Protein AF-A0A9P7XPR1-F1 (afdb_monomer)

Secondary structure (DSSP, 8-state):
-PPP------------------PPP-------HHHHHHHHHHTTS-GGGEEE-SS-HHHHHT--SHHHHHHHHHHTSEEEPPPPP---HHHHHHHHHHHTTTT-SGGG--S-HHHHS-HHHHHHHHHHHHHHHHHHHHHTTSS-HHHHHHHHHHHHTT--SSHHHHHHHHHHHHHHHHHHHHHHHHHHHHHHHHHHHHHHHHHHHHHHHHHHHHHHHHHSS------

Nearest PDB structures (foldseek):
  7qiz-assembly1_T  TM=9.264E-01  e=4.346E-20  Solanum lycopersicum
  8pvk-assembly1_LR  TM=9.727E-01  e=3.373E-19  Thermochaetoides thermophila DSM 1495
  8pv1-assembly1_LR  TM=9.739E-01  e=4.021E-19  Thermochaetoides thermophila DSM 1495
  8pv3-assembly1_LR  TM=9.727E-01  e=9.127E-19  Thermochaetoides thermophila DSM 1495
  8p8n-assembly1_QQ  TM=9.606E-01  e=2.569E-17  Saccharomyces cerevisiae

InterPro domains:
  IPR000196 Large ribosomal subunit protein eL19 domain [MF_01475] (31-177)
  IPR000196 Large ribosomal subunit protein eL19 domain [NF006343] (31-175)
  IPR000196 Large ribosomal subunit protein eL19 domain [SM01416] (31-174)
  IPR015972 Large ribosomal subunit protein eL19, domain 1 [G3DSA:1.10.1650.10] (30-84)
  IPR023638 Large ribosomal subunit protein eL19, conserved site [PS00526] (35-54)
  IPR033935 Large ribosomal subunit protein eL19, eukaryotic [cd01417] (32-195)
  IPR035970 Large ribosomal subunit protein eL19 superfamily [SSF48140] (31-172)
  IPR039547 Large ribosomal subunit protein eL19 [PTHR10722] (30-217)
  IPR057259 Ribosomal protein L19e, N-terminal domain [PF01280] (32-83)
  IPR057260 Ribosomal protein L19e, C-terminal domain [PF25476] (85-173)

Mean predicted aligned error: 13.77 Å

pLDDT: mean 85.66, std 19.36, range [37.84, 98.0]

Foldseek 3Di:
DDDDDDDDDDDDDDDDDDDPPPPDPPPPDQDLPQLLVLLCVLVVHDSVQKDAAPVPSVQSSPPNDNVSSVVCDVVPRIDGHDDDDDDCVVVVVVVVCVVVVPQVDPVNDDDDPCVVPNPVNVLVVQLVVQLVVLVVCPVVVVDDPVVSVVSNVCSVVCVDPHPVSSVVVSVVVVVVVVVVVVVVVVVVVVVVVVVVVVVVVVVVVVVVVVVVVVVVVVVPDDDDDDD

Sequence (227 aa):
MPDSQIRHLTFRILNLVSLYRRRPPSIIPVSLSSQKRLAAAVLKCGQRKIWLDPNEVTEIANANSRQNIRKLVKDGLIIKKPQTMHSLFRHREKLAAKRAGRHSGTGKRQGTAEARMPTTVIWMRRQRVLRRLLRKYRETGKIDRHLYHVLYMKAKGNVFKNKRVLMEYIHKVKAEKLRAKLIADQAEAHRNKTKAARTRRNERVAEKRAAFTGVEAAAEEPKKSKK

Organism: NCBI:txid64524

Radius of gyration: 52.56 Å; Cα contacts (8 Å, |Δi|>4): 104; chains: 1; bounding box: 87×98×163 Å

Structure (mmCIF, N/CA/C/O backbone):
data_AF-A0A9P7XPR1-F1
#
_entry.id   AF-A0A9P7XPR1-F1
#
loop_
_atom_site.group_PDB
_atom_site.id
_atom_site.type_symbol
_atom_site.label_atom_id
_atom_site.label_alt_id
_atom_site.label_comp_id
_atom_site.label_asym_id
_atom_site.label_entity_id
_atom_site.label_seq_id
_atom_site.pdbx_PDB_ins_code
_atom_site.Cartn_x
_atom_site.Cartn_y
_atom_site.Cartn_z
_atom_site.occupancy
_atom_site.B_iso_or_equiv
_atom_site.auth_seq_id
_atom_site.auth_comp_id
_atom_site.auth_asym_id
_atom_site.auth_atom_id
_atom_site.pdbx_PDB_model_num
ATOM 1 N N . MET A 1 1 ? -5.699 48.484 50.402 1.00 41.88 1 MET A N 1
ATOM 2 C CA . MET A 1 1 ? -6.814 48.703 51.341 1.00 41.88 1 MET A CA 1
ATOM 3 C C . MET A 1 1 ? -7.600 47.407 51.471 1.00 41.88 1 MET A C 1
ATOM 5 O O . MET A 1 1 ? -8.371 47.100 50.569 1.00 41.88 1 MET A O 1
ATOM 9 N N . PRO A 1 2 ? -7.300 46.584 52.488 1.00 47.25 2 PRO A N 1
ATOM 10 C CA . PRO A 1 2 ? -8.088 45.416 52.860 1.00 47.25 2 PRO A CA 1
ATOM 11 C C . PRO A 1 2 ? -8.958 45.748 54.081 1.00 47.25 2 PRO A C 1
ATOM 13 O O . PRO A 1 2 ? -8.405 46.097 55.119 1.00 47.25 2 PRO A O 1
ATOM 16 N N . ASP A 1 3 ? -10.279 45.596 53.978 1.00 43.50 3 ASP A N 1
ATOM 17 C CA . ASP A 1 3 ? -11.156 45.675 55.150 1.00 43.50 3 ASP A CA 1
ATOM 18 C C . ASP A 1 3 ? -11.590 44.286 55.615 1.00 43.50 3 ASP A C 1
ATOM 20 O O . ASP A 1 3 ? -12.043 43.414 54.869 1.00 43.50 3 ASP A O 1
ATOM 24 N N . SER A 1 4 ? -11.339 44.111 56.900 1.00 42.44 4 SER A N 1
ATOM 25 C CA . SER A 1 4 ? -11.433 42.951 57.760 1.00 42.44 4 SER A CA 1
ATOM 26 C C . SER A 1 4 ? -12.854 42.677 58.260 1.00 42.44 4 SER A C 1
ATOM 28 O O . SER A 1 4 ? -13.596 43.605 58.540 1.00 42.44 4 SER A O 1
ATOM 30 N N . GLN A 1 5 ? -13.144 41.382 58.449 1.00 46.22 5 GLN A N 1
ATOM 31 C CA . GLN A 1 5 ? -13.895 40.761 59.558 1.00 46.22 5 GLN A CA 1
ATOM 32 C C . GLN A 1 5 ? -15.136 41.474 60.134 1.00 46.22 5 GLN A C 1
ATOM 34 O O . GLN A 1 5 ? -15.024 42.561 60.667 1.00 46.22 5 GLN A O 1
ATOM 39 N N . ILE A 1 6 ? -16.250 40.734 60.251 1.00 48.25 6 ILE A N 1
ATOM 40 C CA . ILE A 1 6 ? -16.967 40.502 61.526 1.00 48.25 6 ILE A CA 1
ATOM 41 C C . ILE A 1 6 ? -17.844 39.245 61.366 1.00 48.25 6 ILE A C 1
ATOM 43 O O . ILE A 1 6 ? -18.720 39.152 60.508 1.00 48.25 6 ILE A O 1
ATOM 47 N N . ARG A 1 7 ? -17.549 38.236 62.191 1.00 45.00 7 ARG A N 1
ATOM 48 C CA . ARG A 1 7 ? -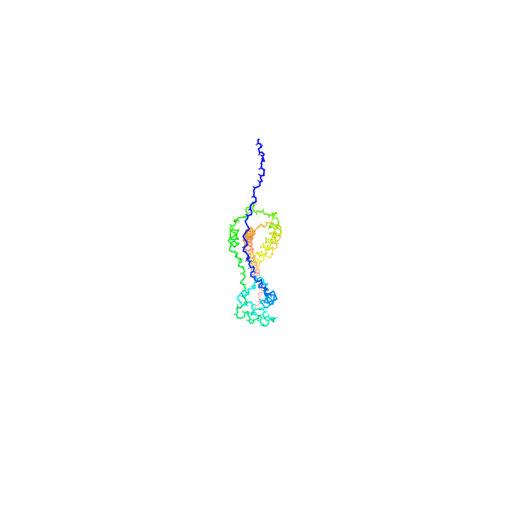18.452 37.143 62.584 1.00 45.00 7 ARG A CA 1
ATOM 49 C C . ARG A 1 7 ? -19.126 37.540 63.903 1.00 45.00 7 ARG A C 1
ATOM 51 O O . ARG A 1 7 ? -18.604 38.423 64.568 1.00 45.00 7 ARG A O 1
ATOM 58 N N . HIS A 1 8 ? -20.154 36.771 64.285 1.00 37.84 8 HIS A N 1
ATOM 59 C CA . HIS A 1 8 ? -20.855 36.663 65.587 1.00 37.84 8 HIS A CA 1
ATOM 60 C C . HIS A 1 8 ? -22.302 37.169 65.493 1.00 37.84 8 HIS A C 1
ATOM 62 O O . HIS A 1 8 ? -22.546 38.175 64.851 1.00 37.84 8 HIS A O 1
ATOM 68 N N . LEU A 1 9 ? -23.334 36.591 66.106 1.00 39.69 9 LEU A N 1
ATOM 69 C CA . LEU A 1 9 ? -23.661 35.307 66.749 1.00 39.69 9 LEU A CA 1
ATOM 70 C C . LEU A 1 9 ? -25.168 35.453 67.123 1.00 39.69 9 LEU A C 1
ATOM 72 O O . LEU A 1 9 ? -25.658 36.578 67.154 1.00 39.69 9 LEU A O 1
ATOM 76 N N . THR A 1 10 ? -25.854 34.368 67.517 1.00 42.50 10 THR A N 1
ATOM 77 C CA . THR A 1 10 ? -27.236 34.325 68.092 1.00 42.50 10 THR A CA 1
ATOM 78 C C . THR A 1 10 ? -28.374 34.456 67.049 1.00 42.50 10 THR A C 1
ATOM 80 O O . THR A 1 10 ? -28.255 35.210 66.103 1.00 42.50 10 THR A O 1
ATOM 83 N N . PHE A 1 11 ? -29.473 33.692 67.040 1.00 40.91 11 PHE A N 1
ATOM 84 C CA . PHE A 1 11 ? -30.316 33.204 68.130 1.00 40.91 11 PHE A CA 1
ATOM 85 C C . PHE A 1 11 ? -30.993 31.868 67.766 1.00 40.91 11 PHE A C 1
ATOM 87 O O . PHE A 1 11 ? -31.467 31.656 66.651 1.00 40.91 11 PHE A O 1
ATOM 94 N N . ARG A 1 12 ? -31.071 30.983 68.759 1.00 48.03 12 ARG A N 1
ATOM 95 C CA . ARG A 1 12 ? -31.797 29.711 68.768 1.00 48.03 12 ARG A CA 1
ATOM 96 C C . ARG A 1 12 ? -33.013 29.928 69.671 1.00 48.03 12 ARG A C 1
ATOM 98 O O . ARG A 1 12 ? -32.815 30.180 70.853 1.00 48.03 12 ARG A O 1
ATOM 105 N N . ILE A 1 13 ? -34.235 29.833 69.147 1.00 48.69 13 ILE A N 1
ATOM 106 C CA . ILE A 1 13 ? -35.457 29.736 69.963 1.00 48.69 13 ILE A CA 1
ATOM 107 C C . ILE A 1 13 ? -36.244 28.507 69.513 1.00 48.69 13 ILE A C 1
ATOM 109 O O . ILE A 1 13 ? -36.411 28.246 68.323 1.00 48.69 13 ILE A O 1
ATOM 113 N N . LEU A 1 14 ? -36.627 27.726 70.521 1.00 43.06 14 LEU A N 1
ATOM 114 C CA . LEU A 1 14 ? -37.361 26.474 70.467 1.00 43.06 14 LEU A CA 1
ATOM 115 C C . LEU A 1 14 ? -38.703 26.619 69.741 1.00 43.06 14 LEU A C 1
ATOM 117 O O . LEU A 1 14 ? -39.426 27.584 69.964 1.00 43.06 14 LEU A O 1
ATOM 121 N N . ASN A 1 15 ? -39.109 25.568 69.027 1.00 40.56 15 ASN A N 1
ATOM 122 C CA . ASN A 1 15 ? -40.522 25.219 68.986 1.00 40.56 15 ASN A CA 1
ATOM 123 C C . ASN A 1 15 ? -40.689 23.704 69.143 1.00 40.56 15 ASN A C 1
ATOM 125 O O . ASN A 1 15 ? -40.215 22.906 68.332 1.00 40.56 15 ASN A O 1
ATOM 129 N N . LEU A 1 16 ? -41.292 23.343 70.271 1.00 45.88 16 LEU A N 1
ATOM 130 C CA . LEU A 1 16 ? -41.519 22.001 70.772 1.00 45.88 16 LEU A CA 1
ATOM 131 C C . LEU A 1 16 ? -42.975 21.651 70.444 1.00 45.88 16 LEU A C 1
ATOM 133 O O . LEU A 1 16 ? -43.867 21.926 71.236 1.00 45.88 16 LEU A O 1
ATOM 137 N N . VAL A 1 17 ? -43.225 21.059 69.273 1.00 50.84 17 VAL A N 1
ATOM 138 C CA . VAL A 1 17 ? -44.499 20.380 68.993 1.00 50.84 17 VAL A CA 1
ATOM 139 C C . VAL A 1 17 ? -44.211 18.924 68.681 1.00 50.84 17 VAL A C 1
ATOM 141 O O . VAL A 1 17 ? -43.760 18.536 67.605 1.00 50.84 17 VAL A O 1
ATOM 144 N N . SER A 1 18 ? -44.479 18.135 69.713 1.00 46.25 18 SER A N 1
ATOM 145 C CA . SER A 1 18 ? -44.767 16.716 69.675 1.00 46.25 18 SER A CA 1
ATOM 146 C C . SER A 1 18 ? -45.825 16.406 68.613 1.00 46.25 18 SER A C 1
ATOM 148 O O . SER A 1 18 ? -47.015 16.621 68.822 1.00 46.25 18 SER A O 1
ATOM 150 N N . LEU A 1 19 ? -45.391 15.836 67.493 1.00 45.22 19 LEU A N 1
ATOM 151 C CA . LEU A 1 19 ? -46.151 14.804 66.806 1.00 45.22 19 LEU A CA 1
ATOM 152 C C . LEU A 1 19 ? -45.192 13.651 66.551 1.00 45.22 19 LEU A C 1
ATOM 154 O O . LEU A 1 19 ? -44.302 13.711 65.702 1.00 45.22 19 LEU A O 1
ATOM 158 N N . TYR A 1 20 ? -45.390 12.602 67.343 1.00 42.12 20 TYR A N 1
ATOM 159 C CA . TYR A 1 20 ? -44.974 11.235 67.081 1.00 42.12 20 TYR A CA 1
ATOM 160 C C . TYR A 1 20 ? -45.236 10.890 65.604 1.00 42.12 20 TYR A C 1
ATOM 162 O O . TYR A 1 20 ? -46.279 10.349 65.238 1.00 42.12 20 TYR A O 1
ATOM 170 N N . ARG A 1 21 ? -44.269 11.161 64.722 1.00 41.88 21 ARG A N 1
ATOM 171 C CA . ARG A 1 21 ? -44.206 10.497 63.426 1.00 41.88 21 ARG A CA 1
ATOM 172 C C . ARG A 1 21 ? -43.807 9.069 63.748 1.00 41.88 21 ARG A C 1
ATOM 174 O O . ARG A 1 21 ? -42.619 8.755 63.781 1.00 41.88 21 ARG A O 1
ATOM 181 N N . ARG A 1 22 ? -44.801 8.225 64.058 1.00 43.91 22 ARG A N 1
ATOM 182 C CA . ARG A 1 22 ? -44.647 6.770 64.052 1.00 43.91 22 ARG A CA 1
ATOM 183 C C . ARG A 1 22 ? -43.932 6.450 62.743 1.00 43.91 22 ARG A C 1
ATOM 185 O O . ARG A 1 22 ? -44.528 6.565 61.673 1.00 43.91 22 ARG A O 1
ATOM 192 N N . ARG A 1 23 ? -42.628 6.154 62.805 1.00 45.91 23 ARG A N 1
ATOM 193 C CA . ARG A 1 23 ? -41.947 5.520 61.680 1.00 45.91 23 ARG A CA 1
ATOM 194 C C . ARG A 1 23 ? -42.768 4.253 61.439 1.00 45.91 23 ARG A C 1
ATOM 196 O O . ARG A 1 23 ? -42.909 3.486 62.394 1.00 45.91 23 ARG A O 1
ATOM 203 N N . PRO A 1 24 ? -43.389 4.076 60.258 1.00 56.22 24 PRO A N 1
ATOM 204 C CA . PRO A 1 24 ? -44.091 2.835 59.976 1.00 56.22 24 PRO A CA 1
ATOM 205 C C . PRO A 1 24 ? -43.113 1.688 60.251 1.00 56.22 24 PRO A C 1
ATOM 207 O O . PRO A 1 24 ? -41.911 1.880 60.014 1.00 56.22 24 PRO A O 1
ATOM 210 N N . PRO A 1 25 ? -43.578 0.552 60.803 1.00 46.69 25 PRO A N 1
ATOM 211 C CA . PRO A 1 25 ? -42.708 -0.584 61.054 1.00 46.69 25 PRO A CA 1
ATOM 212 C C . PRO A 1 25 ? -41.920 -0.839 59.777 1.00 46.69 25 PRO A C 1
ATOM 214 O O . PRO A 1 25 ? -42.493 -0.979 58.696 1.00 46.69 25 PRO A O 1
ATOM 217 N N . SER A 1 26 ? -40.597 -0.776 59.894 1.00 47.72 26 SER A N 1
ATOM 218 C CA . SER A 1 26 ? -39.687 -1.118 58.820 1.00 47.72 26 SER A CA 1
ATOM 219 C C . SER A 1 26 ? -40.025 -2.539 58.398 1.00 47.72 26 SER A C 1
ATOM 221 O O . SER A 1 26 ? -39.652 -3.487 59.089 1.00 47.72 26 SER A O 1
ATOM 223 N N . ILE A 1 27 ? -40.773 -2.670 57.299 1.00 54.88 27 ILE A N 1
ATOM 224 C CA . ILE A 1 27 ? -40.930 -3.920 56.566 1.00 54.88 27 ILE A CA 1
ATOM 225 C C . ILE A 1 27 ? -39.505 -4.403 56.358 1.00 54.88 27 ILE A C 1
ATOM 227 O O . ILE A 1 27 ? -38.731 -3.730 55.678 1.00 54.88 27 ILE A O 1
ATOM 231 N N . ILE A 1 28 ? -39.135 -5.492 57.030 1.00 53.47 28 ILE A N 1
ATOM 232 C CA . ILE A 1 28 ? -37.828 -6.118 56.872 1.00 53.47 28 ILE A CA 1
ATOM 233 C C . ILE A 1 28 ? -37.727 -6.426 55.376 1.00 53.47 28 ILE A C 1
ATOM 235 O O . ILE A 1 28 ? -38.507 -7.245 54.883 1.00 53.47 28 ILE A O 1
ATOM 239 N N . PRO A 1 29 ? -36.872 -5.729 54.611 1.00 64.75 29 PRO A N 1
ATOM 240 C CA . PRO A 1 29 ? -36.868 -5.911 53.175 1.00 64.75 29 PRO A CA 1
ATOM 241 C C . PRO A 1 29 ? -36.362 -7.322 52.886 1.00 64.75 29 PRO A C 1
ATOM 243 O O . PRO A 1 29 ? -35.279 -7.715 53.325 1.00 64.75 29 PRO A O 1
ATOM 246 N N . VAL A 1 30 ? -37.162 -8.096 52.156 1.00 75.56 30 VAL A N 1
ATOM 247 C CA . VAL A 1 30 ? -36.779 -9.434 51.707 1.00 75.56 30 VAL A CA 1
ATOM 248 C C . VAL A 1 30 ? -35.525 -9.318 50.834 1.00 75.56 30 VAL A C 1
ATOM 250 O O . VAL A 1 30 ? -35.481 -8.551 49.870 1.00 75.56 30 VAL A O 1
ATOM 253 N N . SER A 1 31 ? -34.471 -10.060 51.179 1.00 85.50 31 SER A N 1
ATOM 254 C CA . SER A 1 31 ? -33.200 -10.011 50.450 1.00 85.50 31 SER A CA 1
ATOM 255 C C . SER A 1 31 ? -33.263 -10.856 49.177 1.00 85.50 31 SER A C 1
ATOM 257 O O . SER A 1 31 ? -33.208 -12.081 49.233 1.00 85.50 31 SER A O 1
ATOM 259 N N . LEU A 1 32 ? -33.302 -10.202 48.011 1.00 90.12 32 LEU A N 1
ATOM 260 C CA . LEU A 1 32 ? -33.281 -10.862 46.693 1.00 90.12 32 LEU A CA 1
ATOM 261 C C . LEU A 1 32 ? -31.863 -11.052 46.110 1.00 90.12 32 LEU A C 1
ATOM 263 O O . LEU A 1 32 ? -31.685 -11.276 44.908 1.00 90.12 32 LEU A O 1
ATOM 267 N N . SER A 1 33 ? -30.817 -10.922 46.933 1.00 90.94 33 SER A N 1
ATOM 268 C CA . SER A 1 33 ? -29.417 -10.985 46.478 1.00 90.94 33 SER A CA 1
ATOM 269 C C . SER A 1 33 ? -29.058 -12.355 45.880 1.00 90.94 33 SER A C 1
ATOM 271 O O . SER A 1 33 ? -28.409 -12.439 44.830 1.00 90.94 33 SER 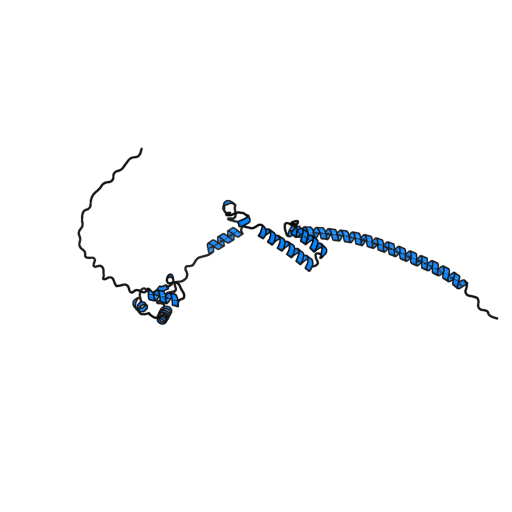A O 1
ATOM 273 N N . SER A 1 34 ? -29.540 -13.442 46.495 1.00 91.94 34 SER A N 1
ATOM 274 C CA . SER A 1 34 ? -29.291 -14.809 46.021 1.00 91.94 34 SER A CA 1
ATOM 275 C C . SER A 1 34 ? -29.978 -15.073 44.680 1.00 91.94 34 SER A C 1
ATOM 277 O O . SER A 1 34 ? -29.350 -15.568 43.745 1.00 91.94 34 SER A O 1
ATOM 279 N N . GLN A 1 35 ? -31.232 -14.650 44.547 1.00 94.12 35 GLN A N 1
ATOM 280 C CA . GLN A 1 35 ? -32.067 -14.785 43.357 1.00 94.12 35 GLN A CA 1
ATOM 281 C C . GLN A 1 35 ? -31.465 -13.993 42.199 1.00 94.12 35 GLN A C 1
ATOM 283 O O . GLN A 1 35 ? -31.308 -14.518 41.097 1.00 94.12 35 GLN A O 1
ATOM 288 N N . LYS A 1 36 ? -30.997 -12.766 42.462 1.00 94.69 36 LYS A N 1
ATOM 289 C CA . LYS A 1 36 ? -30.274 -11.949 41.481 1.00 94.69 36 LYS A CA 1
ATOM 290 C C . LYS A 1 36 ? -28.969 -12.610 41.033 1.00 94.69 36 LYS A C 1
ATOM 292 O O . LYS A 1 36 ? -28.641 -12.585 39.850 1.00 94.69 36 LYS A O 1
ATOM 297 N N . ARG A 1 37 ? -28.221 -13.243 41.941 1.00 95.50 37 ARG A N 1
ATOM 298 C CA . ARG A 1 37 ? -27.006 -14.004 41.601 1.00 95.50 37 ARG A CA 1
ATOM 299 C C . ARG A 1 37 ? -27.325 -15.258 40.777 1.00 95.50 37 ARG A C 1
ATOM 301 O O . ARG A 1 37 ? -26.626 -15.533 39.803 1.00 95.50 37 ARG A O 1
ATOM 308 N N . LEU A 1 38 ? -28.369 -16.005 41.134 1.00 94.81 38 LEU A N 1
ATOM 309 C CA . LEU A 1 38 ? -28.800 -17.204 40.410 1.00 94.81 38 LEU A CA 1
ATOM 310 C C . LEU A 1 38 ? -29.317 -16.858 39.011 1.00 94.81 38 LEU A C 1
ATOM 312 O O . LEU A 1 38 ? -28.906 -17.494 38.042 1.00 94.81 38 LEU A O 1
ATOM 316 N N . ALA A 1 39 ? -30.123 -15.805 38.884 1.00 95.56 39 ALA A N 1
ATOM 317 C CA . ALA A 1 39 ? -30.584 -15.278 37.603 1.00 95.56 39 ALA A CA 1
ATOM 318 C C . ALA A 1 39 ? -29.417 -14.862 36.695 1.00 95.56 39 ALA A C 1
ATOM 320 O O . ALA A 1 39 ? -29.454 -15.132 35.497 1.00 95.56 39 ALA A O 1
ATOM 321 N N . ALA A 1 40 ? -28.338 -14.304 37.256 1.00 96.75 40 ALA A N 1
ATOM 322 C CA . ALA A 1 40 ? -27.133 -13.928 36.510 1.00 96.75 40 ALA A CA 1
ATOM 323 C C . ALA A 1 40 ? -26.468 -15.146 35.872 1.00 96.75 40 ALA A C 1
ATOM 325 O O . ALA A 1 40 ? -26.144 -15.150 34.682 1.00 96.75 40 ALA A O 1
ATOM 326 N N . ALA A 1 41 ? -26.309 -16.200 36.674 1.00 95.06 41 ALA A N 1
ATOM 327 C CA . ALA A 1 41 ? -25.712 -17.452 36.241 1.00 95.06 41 ALA A CA 1
ATOM 328 C C . ALA A 1 41 ? -26.583 -18.166 35.195 1.00 95.06 41 ALA A C 1
ATOM 330 O O . ALA A 1 41 ? -26.057 -18.700 34.222 1.00 95.06 41 ALA A O 1
ATOM 331 N N . VAL A 1 42 ? -27.910 -18.146 35.366 1.00 95.19 42 VAL A N 1
ATOM 332 C CA . VAL A 1 42 ? -28.864 -18.770 34.437 1.00 95.19 42 VAL A CA 1
ATOM 333 C C . VAL A 1 42 ? -28.916 -18.028 33.095 1.00 95.19 42 VAL A C 1
ATOM 335 O O . VAL A 1 42 ? -28.828 -18.667 32.049 1.00 95.19 42 VAL A O 1
ATOM 338 N N . LEU A 1 43 ? -28.998 -16.693 33.105 1.00 94.12 43 LEU A N 1
ATOM 339 C CA . LEU A 1 43 ? -29.087 -15.841 31.907 1.00 94.12 43 LEU A CA 1
ATOM 340 C C . LEU A 1 43 ? -27.728 -15.522 31.258 1.00 94.12 43 LEU A C 1
ATOM 342 O O . LEU A 1 43 ? -27.672 -14.780 30.267 1.00 94.12 43 LEU A O 1
ATOM 346 N N . LYS A 1 44 ? -26.635 -16.053 31.825 1.00 95.06 44 LYS A N 1
ATOM 347 C CA . LYS A 1 44 ? -25.244 -15.810 31.407 1.00 95.06 44 LYS A CA 1
ATOM 348 C C . LYS A 1 44 ? -24.949 -14.312 31.252 1.00 95.06 44 LYS A C 1
ATOM 350 O O . LYS A 1 44 ? -24.422 -13.858 30.236 1.00 95.06 44 LYS A O 1
ATOM 355 N N . CYS A 1 45 ? -25.354 -13.513 32.234 1.00 94.75 45 CYS A N 1
ATOM 356 C CA . CYS A 1 45 ? -25.151 -12.066 32.246 1.00 94.75 45 CYS A CA 1
ATOM 357 C C . CYS A 1 45 ? -24.664 -11.592 33.621 1.00 94.75 45 CYS A C 1
ATOM 359 O O . CYS A 1 45 ? -24.735 -12.317 34.606 1.00 94.75 45 CYS A O 1
ATOM 361 N N . GLY A 1 46 ? -24.137 -10.368 33.703 1.00 94.38 46 GLY A N 1
ATOM 362 C CA . GLY A 1 46 ? -23.771 -9.776 34.992 1.00 94.38 46 GLY A CA 1
ATOM 363 C C . GLY A 1 46 ? -25.005 -9.339 35.789 1.00 94.38 46 GLY A C 1
ATOM 364 O O . GLY A 1 46 ? -25.998 -8.909 35.203 1.00 94.38 46 GLY A O 1
ATOM 365 N N . GLN A 1 47 ? -24.918 -9.336 37.124 1.00 94.62 47 GLN A N 1
ATOM 366 C CA . GLN A 1 47 ? -26.031 -8.960 38.019 1.00 94.62 47 GLN A CA 1
ATOM 367 C C . GLN A 1 47 ? -26.634 -7.575 37.713 1.00 94.62 47 GLN A C 1
ATOM 369 O O . GLN A 1 47 ? -27.822 -7.342 37.924 1.00 94.62 47 GLN A O 1
ATOM 374 N N . ARG A 1 48 ? -25.833 -6.650 37.162 1.00 94.31 48 ARG A N 1
ATOM 375 C CA . ARG A 1 48 ? -26.281 -5.311 36.737 1.00 94.31 48 ARG A CA 1
ATOM 376 C C . ARG A 1 48 ? -27.340 -5.343 35.629 1.00 94.31 48 ARG A C 1
ATOM 378 O O . ARG A 1 48 ? -28.104 -4.385 35.502 1.00 94.31 48 ARG A O 1
ATOM 385 N N . LYS A 1 49 ? -27.378 -6.406 34.819 1.00 95.25 49 LYS A N 1
ATOM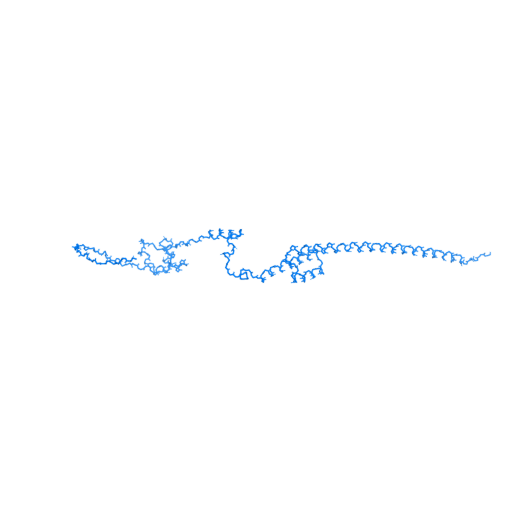 386 C CA . LYS A 1 49 ? -28.307 -6.578 33.692 1.00 95.25 49 LYS A CA 1
ATOM 387 C C . LYS A 1 49 ? -29.593 -7.297 34.060 1.00 95.25 49 LYS A C 1
ATOM 389 O O . LYS A 1 49 ? -30.461 -7.404 33.210 1.00 95.25 49 LYS A O 1
ATOM 394 N N . ILE A 1 50 ? -29.744 -7.724 35.302 1.00 95.81 50 ILE A N 1
ATOM 395 C CA . ILE A 1 50 ? -30.963 -8.383 35.754 1.00 95.81 50 ILE A CA 1
ATOM 396 C C . ILE A 1 50 ? -31.894 -7.327 36.311 1.00 95.81 50 ILE A C 1
ATOM 398 O O . ILE A 1 50 ? -31.481 -6.467 37.098 1.00 95.81 50 ILE A O 1
ATOM 402 N N . TRP A 1 51 ? -33.130 -7.391 35.857 1.00 95.31 51 TRP A N 1
ATOM 403 C CA . TRP A 1 51 ? -34.259 -6.684 36.414 1.00 95.31 51 TRP A CA 1
ATOM 404 C C . TRP A 1 51 ? -35.162 -7.717 37.094 1.00 95.31 51 TRP A C 1
ATOM 406 O O . TRP A 1 51 ? -35.365 -8.800 36.549 1.00 95.31 51 TRP A O 1
ATOM 416 N N . LEU A 1 52 ? -35.590 -7.398 38.311 1.00 94.25 52 LEU A N 1
ATOM 417 C CA . LEU A 1 52 ? -36.513 -8.185 39.123 1.00 94.25 52 LEU A CA 1
ATOM 418 C C . LEU A 1 52 ? -37.751 -7.315 39.306 1.00 94.25 52 LEU A C 1
ATOM 420 O O . LEU A 1 52 ? -37.584 -6.119 39.572 1.00 94.25 52 LEU A O 1
ATOM 424 N N . ASP A 1 53 ? -38.934 -7.897 39.160 1.00 93.00 53 ASP A N 1
ATOM 425 C CA . ASP A 1 53 ? -40.184 -7.175 39.363 1.00 93.00 53 ASP A CA 1
ATOM 426 C C . ASP A 1 53 ? -40.320 -6.721 40.834 1.00 93.00 53 ASP A C 1
ATOM 428 O O . ASP A 1 53 ? -40.221 -7.554 41.741 1.00 93.00 53 ASP A O 1
ATOM 432 N N . PRO A 1 54 ? -40.488 -5.412 41.110 1.00 92.19 54 PRO A N 1
ATOM 433 C CA . PRO A 1 54 ? -40.704 -4.909 42.465 1.00 92.19 54 PRO A CA 1
ATOM 434 C C . PRO A 1 54 ? -42.106 -5.194 43.025 1.00 92.19 54 PRO A C 1
ATOM 436 O O . PRO A 1 54 ? -42.295 -5.011 44.226 1.00 92.19 54 PRO A O 1
ATOM 439 N N . ASN A 1 55 ? -43.071 -5.608 42.202 1.00 90.38 55 ASN A N 1
ATOM 440 C CA . ASN A 1 55 ? -44.429 -5.917 42.654 1.00 90.38 55 ASN A CA 1
ATOM 441 C C . ASN A 1 55 ? -44.535 -7.361 43.168 1.00 90.38 55 ASN A C 1
ATOM 443 O O . ASN A 1 55 ? -45.161 -7.604 44.193 1.00 90.38 55 ASN A O 1
ATOM 447 N N . GLU A 1 56 ? -43.819 -8.294 42.535 1.00 89.00 56 GLU A N 1
ATOM 448 C CA . GLU A 1 56 ? -43.868 -9.735 42.833 1.00 89.00 56 GLU A CA 1
ATOM 449 C C . GLU A 1 56 ? -42.648 -10.218 43.640 1.00 89.00 56 GLU A C 1
ATOM 451 O O . GLU A 1 56 ? -42.013 -11.242 43.368 1.00 89.00 56 GLU A O 1
ATOM 456 N N . VAL A 1 57 ? -42.276 -9.452 44.670 1.00 90.50 57 VAL A N 1
ATOM 457 C CA . VAL A 1 57 ? -41.090 -9.729 45.507 1.00 90.50 57 VAL A CA 1
ATOM 458 C C . VAL A 1 57 ? -41.222 -11.052 46.264 1.00 90.50 57 VAL A C 1
ATOM 460 O O . VAL A 1 57 ? -40.225 -11.750 46.456 1.00 90.50 57 VAL A O 1
ATOM 463 N N . THR A 1 58 ? -42.433 -11.407 46.691 1.00 90.00 58 THR A N 1
ATOM 464 C CA . THR A 1 58 ? -42.736 -12.633 47.444 1.00 90.00 58 THR A CA 1
ATOM 465 C C . THR A 1 58 ? -42.560 -13.885 46.585 1.00 90.00 58 THR A C 1
ATOM 467 O O . THR A 1 58 ? -41.920 -14.843 47.022 1.00 90.00 58 THR A O 1
ATOM 470 N N . GLU A 1 59 ? -43.045 -13.867 45.344 1.00 89.62 59 GLU A N 1
ATOM 471 C CA . GLU A 1 59 ? -42.901 -14.980 44.403 1.00 89.62 59 GLU A CA 1
ATOM 472 C C . GLU A 1 59 ? -41.434 -15.194 44.008 1.00 89.62 59 GLU A C 1
ATOM 474 O O . GLU A 1 59 ? -40.921 -16.318 44.045 1.00 89.62 59 GLU A O 1
ATOM 479 N N . ILE A 1 60 ? -40.712 -14.103 43.731 1.00 92.19 60 ILE A N 1
ATOM 480 C CA . ILE A 1 60 ? -39.280 -14.161 43.422 1.00 92.19 60 ILE A CA 1
ATOM 481 C C . ILE A 1 60 ? -38.493 -14.691 44.628 1.00 92.19 60 ILE A C 1
ATOM 483 O O . ILE A 1 60 ? -37.595 -15.517 44.453 1.00 92.19 60 ILE A O 1
ATOM 487 N N . ALA A 1 61 ? -38.821 -14.265 45.851 1.00 91.88 61 ALA A N 1
ATOM 488 C CA . ALA A 1 61 ? -38.129 -14.701 47.062 1.00 91.88 61 ALA A CA 1
ATOM 489 C C . ALA A 1 61 ? -38.205 -16.220 47.283 1.00 91.88 61 ALA A C 1
ATOM 491 O O . ALA A 1 61 ? -37.200 -16.825 47.664 1.00 91.88 61 ALA A O 1
ATOM 492 N N . ASN A 1 62 ? -39.339 -16.846 46.960 1.00 90.75 62 ASN A N 1
ATOM 493 C CA . ASN A 1 62 ? -39.555 -18.289 47.109 1.00 90.75 62 ASN A CA 1
ATOM 494 C C . ASN A 1 62 ? -38.766 -19.143 46.087 1.00 90.75 62 ASN A C 1
ATOM 496 O O . ASN A 1 62 ? -38.640 -20.364 46.238 1.00 90.75 62 ASN A O 1
ATOM 500 N N . ALA A 1 63 ? -38.180 -18.535 45.050 1.00 91.50 63 ALA A N 1
ATOM 501 C CA . ALA A 1 63 ? -37.421 -19.245 44.022 1.00 91.50 63 ALA A CA 1
ATOM 502 C C . ALA A 1 63 ? -35.955 -19.515 44.421 1.00 91.50 63 ALA A C 1
ATOM 504 O O . ALA A 1 63 ? -35.032 -18.787 44.054 1.00 91.50 63 ALA A O 1
ATOM 505 N N . ASN A 1 64 ? -35.723 -20.642 45.102 1.00 91.44 64 ASN A N 1
ATOM 506 C CA . ASN A 1 64 ? -34.389 -21.046 45.583 1.00 91.44 64 ASN A CA 1
ATOM 507 C C . ASN A 1 64 ? -33.540 -21.841 44.567 1.00 91.44 64 ASN A C 1
ATOM 509 O O . ASN A 1 64 ? -32.319 -21.930 44.700 1.00 91.44 64 ASN A O 1
ATOM 513 N N . SER A 1 65 ? -34.168 -22.425 43.542 1.00 93.94 65 SER A N 1
ATOM 514 C CA . SER A 1 65 ? -33.509 -23.296 42.558 1.00 93.94 65 SER A CA 1
ATOM 515 C C . SER A 1 65 ? -33.331 -22.623 41.193 1.00 93.94 65 SER A C 1
ATOM 517 O O . SER A 1 65 ? -34.149 -21.807 40.767 1.00 93.94 65 SER A O 1
ATOM 519 N N . ARG A 1 66 ? -32.289 -23.017 40.443 1.00 94.75 66 ARG A N 1
ATOM 520 C CA . ARG A 1 66 ? -32.036 -22.522 39.074 1.00 94.75 66 ARG A CA 1
ATOM 521 C C . ARG A 1 66 ? -33.189 -22.845 38.123 1.00 94.75 66 ARG A C 1
ATOM 523 O O . ARG A 1 66 ? -33.459 -22.060 37.220 1.00 94.75 66 ARG A O 1
ATOM 530 N N . GLN A 1 67 ? -33.861 -23.978 38.317 1.00 94.62 67 GLN A N 1
ATOM 531 C CA . GLN A 1 67 ? -35.035 -24.377 37.543 1.00 94.62 67 GLN A CA 1
ATOM 532 C C . GLN A 1 67 ? -36.204 -23.407 37.765 1.00 94.62 67 GLN A C 1
ATOM 534 O O . GLN A 1 67 ? -36.828 -22.998 36.792 1.00 94.62 67 GLN A O 1
ATOM 539 N N . ASN A 1 68 ? -36.448 -22.974 39.006 1.00 94.81 68 ASN A N 1
ATOM 540 C CA . ASN A 1 68 ? -37.520 -22.021 39.326 1.00 94.81 68 ASN A CA 1
ATOM 541 C C . ASN A 1 68 ? -37.208 -20.633 38.759 1.00 94.81 68 ASN A C 1
ATOM 543 O O . ASN A 1 68 ? -38.065 -20.018 38.140 1.00 94.81 68 ASN A O 1
ATOM 547 N N . ILE A 1 69 ? -35.949 -20.192 38.841 1.00 95.38 69 ILE A N 1
ATOM 548 C CA . ILE A 1 69 ? -35.502 -18.947 38.199 1.00 95.38 69 ILE A CA 1
ATOM 549 C C . ILE A 1 69 ? -35.710 -18.984 36.674 1.00 95.38 69 ILE A C 1
ATOM 551 O O . ILE A 1 69 ? -36.071 -17.970 36.090 1.00 95.38 69 ILE A O 1
ATOM 555 N N . ARG A 1 70 ? -35.534 -20.138 36.008 1.00 95.50 70 ARG A N 1
ATOM 556 C CA . ARG A 1 70 ? -35.850 -20.270 34.569 1.00 95.50 70 ARG A CA 1
ATOM 557 C C . ARG A 1 70 ? -37.343 -20.117 34.273 1.00 95.50 70 ARG A C 1
ATOM 559 O O . ARG A 1 70 ? -37.658 -19.585 33.214 1.00 95.50 70 ARG A O 1
ATOM 566 N N . LYS A 1 71 ? -38.225 -20.569 35.173 1.00 95.69 71 LYS A N 1
ATOM 567 C CA . LYS A 1 71 ? -39.678 -20.358 35.056 1.00 95.69 71 LYS A CA 1
ATOM 568 C C . LYS A 1 71 ? -40.004 -18.868 35.175 1.00 95.69 71 LYS A C 1
ATOM 570 O O . LYS A 1 71 ? -40.462 -18.296 34.201 1.00 95.69 71 LYS A O 1
ATOM 575 N N . LEU A 1 72 ? -39.535 -18.207 36.237 1.00 94.75 72 LEU A N 1
ATOM 576 C CA . LEU A 1 72 ? -39.726 -16.761 36.443 1.00 94.75 72 LEU A CA 1
ATOM 577 C C . LEU A 1 72 ? -39.170 -15.882 35.306 1.00 94.75 72 LEU A C 1
ATOM 579 O O . LEU A 1 72 ? -39.695 -14.811 35.019 1.00 94.75 72 LEU A O 1
ATOM 583 N N . VAL A 1 73 ? -38.096 -16.318 34.641 1.00 95.31 73 VAL A N 1
ATOM 584 C CA . VAL A 1 73 ? -37.581 -15.659 33.428 1.00 95.31 73 VAL A CA 1
ATOM 585 C C . VAL A 1 73 ? -38.534 -15.823 32.241 1.00 95.31 73 VAL A C 1
ATOM 587 O O . VAL A 1 73 ? -38.688 -14.893 31.454 1.00 95.31 73 VAL A O 1
ATOM 590 N N . LYS A 1 74 ? -39.137 -17.006 32.082 1.00 95.31 74 LYS A N 1
ATOM 591 C CA . LYS A 1 74 ? -40.102 -17.296 31.015 1.00 95.31 74 LYS A CA 1
ATOM 592 C C . LYS A 1 74 ? -41.417 -16.544 31.236 1.00 95.31 74 LYS A C 1
ATOM 594 O O . LYS A 1 74 ? -41.981 -16.049 30.268 1.00 95.31 74 LYS A O 1
ATOM 599 N N . ASP A 1 75 ? -41.831 -16.425 32.494 1.00 93.12 75 ASP A N 1
ATOM 600 C CA . ASP A 1 75 ? -43.059 -15.745 32.917 1.00 93.12 75 ASP A CA 1
ATOM 601 C C . ASP A 1 75 ? -42.908 -14.209 32.908 1.00 93.12 75 ASP A C 1
ATOM 603 O O . ASP A 1 75 ? -43.892 -13.481 32.960 1.00 93.12 75 ASP A O 1
ATOM 607 N N . GLY A 1 76 ? -41.677 -13.695 32.776 1.00 92.56 76 GLY A N 1
ATOM 608 C CA . GLY A 1 76 ? -41.391 -12.264 32.608 1.00 92.56 76 GLY A CA 1
ATOM 609 C C . GLY A 1 76 ? -41.112 -11.495 33.903 1.00 92.56 76 GLY A C 1
ATOM 610 O O . GLY A 1 76 ? -40.761 -10.320 33.845 1.00 92.56 76 GLY A O 1
ATOM 611 N N . LEU A 1 77 ? -41.160 -12.162 35.056 1.00 93.69 77 LEU A N 1
ATOM 612 C CA . LEU A 1 77 ? -40.863 -11.595 36.381 1.00 93.69 77 LEU A CA 1
ATOM 613 C C . LEU A 1 77 ? -39.370 -11.258 36.557 1.00 93.69 77 LEU A C 1
ATOM 615 O O . LEU A 1 77 ? -38.985 -10.385 37.340 1.00 93.69 77 LEU A O 1
ATOM 619 N N . ILE A 1 78 ? -38.499 -11.949 35.809 1.00 94.69 78 ILE A N 1
ATOM 620 C CA . ILE A 1 78 ? -37.056 -11.690 35.755 1.00 94.69 78 ILE A CA 1
ATOM 621 C C . ILE A 1 78 ? -36.638 -11.393 34.315 1.00 94.69 78 ILE A C 1
ATOM 623 O O . ILE A 1 78 ? -36.614 -12.278 33.461 1.00 94.69 78 ILE A O 1
ATOM 627 N N . ILE A 1 79 ? -36.200 -10.159 34.056 1.00 95.19 79 ILE A N 1
ATOM 628 C CA . ILE A 1 79 ? -35.865 -9.690 32.705 1.00 95.19 79 ILE A CA 1
ATOM 629 C C . ILE A 1 79 ? -34.368 -9.404 32.578 1.00 95.19 79 ILE A C 1
ATOM 631 O O . ILE A 1 79 ? -33.732 -8.779 33.435 1.00 95.19 79 ILE A O 1
ATOM 635 N N . LYS A 1 80 ? -33.787 -9.808 31.443 1.00 95.62 80 LYS A N 1
ATOM 636 C CA . LYS A 1 80 ? -32.461 -9.347 31.024 1.00 95.62 80 LYS A CA 1
ATOM 637 C C . LYS A 1 80 ? -32.585 -7.968 30.380 1.00 95.62 80 LYS A C 1
ATOM 639 O O . LYS A 1 80 ? -33.012 -7.847 29.236 1.00 95.62 80 LYS A O 1
ATOM 644 N N . LYS A 1 81 ? -32.138 -6.930 31.085 1.00 94.69 81 LYS A N 1
ATOM 645 C CA . LYS A 1 81 ? -32.041 -5.574 30.536 1.00 94.69 81 LYS A CA 1
ATOM 646 C C . LYS A 1 81 ? -31.153 -5.571 29.288 1.00 94.69 81 LYS A C 1
ATOM 648 O O . LYS A 1 81 ? -30.085 -6.202 29.308 1.00 94.69 81 LYS A O 1
ATOM 653 N N . PRO A 1 82 ? -31.531 -4.822 28.239 1.00 94.69 82 PRO A N 1
ATOM 654 C CA . PRO A 1 82 ? -30.715 -4.706 27.043 1.00 94.69 82 PRO A CA 1
ATOM 655 C C . PRO A 1 82 ? -29.337 -4.109 27.354 1.00 94.69 82 PRO A C 1
ATOM 657 O O . PRO A 1 82 ? -29.075 -3.495 28.404 1.00 94.69 82 PRO A O 1
ATOM 660 N N . GLN A 1 83 ? -28.403 -4.324 26.430 1.00 93.56 83 GLN A N 1
ATOM 661 C CA . GLN A 1 83 ? -27.093 -3.704 26.542 1.00 93.56 83 GLN A CA 1
ATOM 662 C C . GLN A 1 83 ? -27.223 -2.191 26.360 1.00 93.56 83 GLN A C 1
ATOM 664 O O . GLN A 1 83 ? -28.004 -1.716 25.541 1.00 93.56 83 GLN A O 1
ATOM 669 N N . THR A 1 84 ? -26.447 -1.432 27.133 1.00 93.06 84 THR A N 1
ATOM 670 C CA . THR A 1 84 ? -26.413 0.022 26.968 1.00 93.06 84 THR A CA 1
ATOM 671 C C . THR A 1 84 ? -25.734 0.308 25.634 1.00 93.06 84 THR A C 1
ATOM 673 O O . THR A 1 84 ? -24.617 -0.156 25.401 1.00 93.06 84 THR A O 1
ATOM 676 N N . MET A 1 85 ? -26.425 1.004 24.734 1.00 92.31 85 MET A N 1
ATOM 677 C CA . MET A 1 85 ? -25.928 1.223 23.381 1.00 92.31 85 MET A CA 1
ATOM 678 C C . MET A 1 85 ? -24.793 2.253 23.383 1.00 92.31 85 MET A C 1
ATOM 680 O O . MET A 1 85 ? -24.972 3.387 23.819 1.00 92.31 85 MET A O 1
ATOM 684 N N . HIS A 1 86 ? -23.638 1.879 22.831 1.00 95.88 86 HIS A N 1
ATOM 685 C CA . HIS A 1 86 ? -22.558 2.814 22.520 1.00 95.88 86 HIS A CA 1
ATOM 686 C C . HIS A 1 86 ? -22.511 3.045 21.009 1.00 95.88 86 HIS A C 1
ATOM 688 O O . HIS A 1 86 ? -22.054 2.191 20.250 1.00 95.88 86 HIS A O 1
ATOM 694 N N . SER A 1 87 ? -23.004 4.202 20.561 1.00 96.00 87 SER A N 1
ATOM 695 C CA . SER A 1 87 ? -23.004 4.551 19.138 1.00 96.00 87 SER A CA 1
ATOM 696 C C . SER A 1 87 ? -21.597 4.887 18.634 1.00 96.00 87 SER A C 1
ATOM 698 O O . SER A 1 87 ? -20.882 5.698 19.223 1.00 96.00 87 SER A O 1
ATOM 700 N N . LEU A 1 88 ? -21.222 4.309 17.488 1.00 96.25 88 LEU A N 1
ATOM 701 C CA . LEU A 1 88 ? -19.968 4.601 16.782 1.00 96.25 88 LEU A CA 1
ATOM 702 C C . LEU A 1 88 ? -20.100 5.737 15.753 1.00 96.25 88 LEU A C 1
ATOM 704 O O . LEU A 1 88 ? -19.139 6.011 15.035 1.00 96.25 88 LEU A O 1
ATOM 708 N N . PHE A 1 89 ? -21.257 6.401 15.668 1.00 97.50 89 PHE A N 1
ATOM 709 C CA . PHE A 1 89 ? -21.551 7.429 14.662 1.00 97.50 89 PHE A CA 1
ATOM 710 C C . PHE A 1 89 ? -20.476 8.530 14.606 1.00 97.50 89 PHE A C 1
ATOM 712 O O . PHE A 1 89 ? -19.779 8.660 13.599 1.00 97.50 89 PHE A O 1
ATOM 719 N N . ARG A 1 90 ? -20.233 9.220 15.731 1.00 97.25 90 ARG A N 1
ATOM 720 C CA . ARG A 1 90 ? -19.218 10.289 15.835 1.00 97.25 90 ARG A CA 1
ATOM 721 C C . ARG A 1 90 ? -17.799 9.799 15.523 1.00 97.25 90 ARG A C 1
ATOM 723 O O . ARG A 1 90 ? -16.979 10.528 14.966 1.00 97.25 90 ARG A O 1
ATOM 730 N N . HIS A 1 91 ? -17.486 8.547 15.866 1.00 97.31 91 HIS A N 1
ATOM 731 C CA . HIS A 1 91 ? -16.187 7.959 15.542 1.00 97.31 91 HIS A CA 1
ATOM 732 C C . HIS A 1 91 ? -16.019 7.756 14.029 1.00 97.31 91 HIS A C 1
ATOM 734 O O . HIS A 1 91 ? -14.974 8.116 13.480 1.00 97.31 91 HIS A O 1
ATOM 740 N N . ARG A 1 92 ? -17.044 7.223 13.352 1.00 97.69 92 ARG A N 1
ATOM 741 C CA . ARG A 1 92 ? -17.052 7.002 11.897 1.00 97.69 92 ARG A CA 1
ATOM 742 C C . ARG A 1 92 ? -16.967 8.313 11.128 1.00 97.69 92 ARG A C 1
ATOM 744 O O . ARG A 1 92 ? -16.170 8.406 10.198 1.00 97.69 92 ARG A O 1
ATOM 751 N N . GLU A 1 93 ? -17.713 9.320 11.563 1.00 98.00 93 GLU A N 1
ATOM 752 C CA . GLU A 1 93 ? -17.673 10.670 11.002 1.00 98.00 93 GLU A CA 1
ATOM 753 C C . GLU A 1 93 ? -16.259 11.270 11.097 1.00 98.00 93 GLU A C 1
ATOM 755 O O . GLU A 1 93 ? -15.664 11.660 10.089 1.00 98.00 93 GLU A O 1
ATOM 760 N N . LYS A 1 94 ? -15.637 11.217 12.284 1.00 97.81 94 LYS A N 1
ATOM 761 C CA . LYS A 1 94 ? -14.251 11.669 12.482 1.00 97.81 94 LYS A CA 1
ATOM 762 C C . LYS A 1 94 ? -13.248 10.883 11.635 1.00 97.81 94 LYS A C 1
ATOM 764 O O . LYS A 1 94 ? -12.280 11.462 11.143 1.00 97.81 94 LYS A O 1
ATOM 769 N N . LEU A 1 95 ? -13.437 9.573 11.461 1.00 97.56 95 LEU A N 1
ATOM 770 C CA . LEU A 1 95 ? -12.596 8.762 10.575 1.00 97.56 95 LEU A CA 1
ATOM 771 C C . LEU A 1 95 ? -12.754 9.173 9.109 1.00 97.56 95 LEU A C 1
ATOM 773 O O . LEU A 1 95 ? -11.747 9.258 8.412 1.00 97.56 95 LEU A O 1
ATOM 777 N N . ALA A 1 96 ? -13.971 9.460 8.645 1.00 97.44 96 ALA A N 1
ATOM 778 C CA . ALA A 1 96 ? -14.206 9.965 7.295 1.00 97.44 96 ALA A CA 1
ATOM 779 C C . ALA A 1 96 ? -13.508 11.317 7.078 1.00 97.44 96 ALA A C 1
ATOM 781 O O . ALA A 1 96 ? -12.761 11.470 6.112 1.00 97.44 96 ALA A O 1
ATOM 782 N N . ALA A 1 97 ? -13.628 12.245 8.034 1.00 97.56 97 ALA A N 1
ATOM 783 C CA . ALA A 1 97 ? -12.908 13.517 8.006 1.00 97.56 97 ALA A CA 1
ATOM 784 C C . ALA A 1 97 ? -11.378 13.327 7.992 1.00 97.56 97 ALA A C 1
ATOM 786 O O .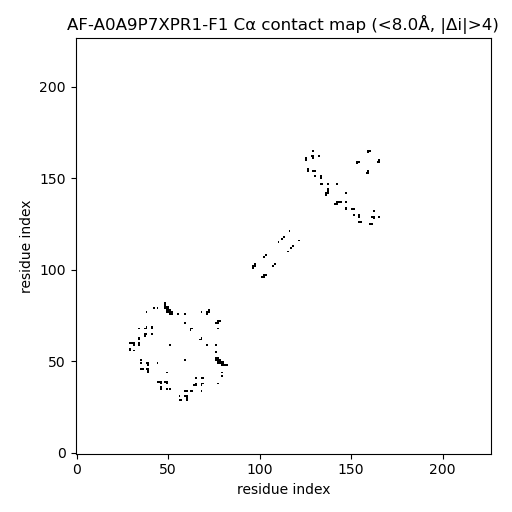 ALA A 1 97 ? -10.684 13.990 7.221 1.00 97.56 97 ALA A O 1
ATOM 787 N N . LYS A 1 98 ? -10.844 12.388 8.789 1.00 96.94 98 LYS A N 1
ATOM 788 C CA . LYS A 1 98 ? -9.413 12.035 8.775 1.00 96.94 98 LYS A CA 1
ATOM 789 C C . LYS A 1 98 ? -8.959 11.437 7.441 1.00 96.94 98 LYS A C 1
ATOM 791 O O . LYS A 1 98 ? -7.871 11.774 6.987 1.00 96.94 98 LYS A O 1
ATOM 796 N N . ARG A 1 99 ? -9.766 10.581 6.798 1.00 96.94 99 ARG A N 1
ATOM 797 C CA . ARG A 1 99 ? -9.462 10.029 5.460 1.00 96.94 99 ARG A CA 1
ATOM 798 C C . ARG A 1 99 ? -9.411 11.119 4.392 1.00 96.94 99 ARG A C 1
ATOM 800 O O . ARG A 1 99 ? -8.560 11.047 3.517 1.00 96.94 99 ARG A O 1
ATOM 807 N N . ALA A 1 100 ? -10.250 12.147 4.516 1.00 96.62 100 ALA A N 1
ATOM 808 C CA . ALA A 1 100 ? -10.200 13.346 3.679 1.00 96.62 100 ALA A CA 1
ATOM 809 C C . ALA A 1 100 ? -9.004 14.277 3.995 1.00 96.62 100 ALA A C 1
ATOM 811 O O . ALA A 1 100 ? -8.876 15.334 3.391 1.00 96.62 100 ALA A O 1
ATOM 812 N N . GLY A 1 101 ? -8.139 13.921 4.953 1.00 96.38 101 GLY A N 1
ATOM 813 C CA . GLY A 1 101 ? -6.938 14.682 5.314 1.00 96.38 101 GLY A CA 1
ATOM 814 C C . GLY A 1 101 ? -7.115 15.668 6.474 1.00 96.38 101 GLY A C 1
ATOM 815 O O . GLY A 1 101 ? -6.129 16.231 6.956 1.00 96.38 101 GLY A O 1
ATOM 816 N N . ARG A 1 102 ? -8.334 15.850 6.998 1.00 96.88 102 ARG A N 1
ATOM 817 C CA . ARG A 1 102 ? -8.580 16.750 8.139 1.00 96.88 102 ARG A CA 1
ATOM 818 C C . ARG A 1 102 ? -7.947 16.201 9.423 1.00 96.88 102 ARG A C 1
ATOM 820 O O . ARG A 1 102 ? -7.670 15.009 9.553 1.00 96.88 102 ARG A O 1
ATOM 827 N N . HIS A 1 103 ? -7.713 17.079 10.401 1.00 94.75 103 HIS A N 1
ATOM 828 C CA . HIS A 1 103 ? -7.133 16.737 11.712 1.00 94.75 103 HIS A CA 1
ATOM 829 C C . HIS A 1 103 ? -5.746 16.047 11.671 1.00 94.75 103 HIS A C 1
ATOM 831 O O . HIS A 1 103 ? -5.400 15.325 12.607 1.00 94.75 103 HIS A O 1
ATOM 837 N N . SER A 1 104 ? -4.952 16.271 10.614 1.00 94.69 104 SER A N 1
ATOM 838 C CA . SER A 1 104 ? -3.612 15.672 10.417 1.00 94.69 104 SER A CA 1
ATOM 839 C C . SER A 1 104 ? -2.450 16.688 10.410 1.00 94.69 104 SER A C 1
ATOM 841 O O . SER A 1 104 ? -1.295 16.325 10.144 1.00 94.69 104 SER A O 1
ATOM 843 N N . GLY A 1 105 ? -2.744 17.961 10.697 1.00 95.75 105 GLY A N 1
ATOM 844 C CA . GLY A 1 105 ? -1.755 19.043 10.784 1.00 95.75 105 GLY A CA 1
ATOM 845 C C . GLY A 1 105 ? -0.778 18.879 11.954 1.00 95.75 105 GLY A C 1
ATOM 846 O O . GLY A 1 10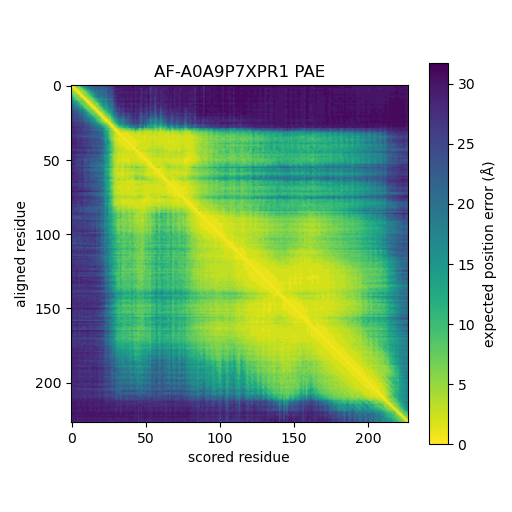5 ? -0.998 18.049 12.838 1.00 95.75 105 GLY A O 1
ATOM 847 N N . THR A 1 106 ? 0.301 19.666 11.959 1.00 96.38 106 THR A N 1
ATOM 848 C CA . THR A 1 106 ? 1.418 19.582 12.924 1.00 96.38 106 THR A CA 1
ATOM 849 C C . THR A 1 106 ? 0.957 19.605 14.381 1.00 96.38 106 THR A C 1
ATOM 851 O O . THR A 1 106 ? 1.319 18.701 15.124 1.00 96.38 106 THR A O 1
ATOM 854 N N . GLY A 1 107 ? 0.050 20.511 14.760 1.00 96.94 107 GLY A N 1
ATOM 855 C CA . GLY A 1 107 ? -0.477 20.608 16.132 1.00 96.94 107 GLY A CA 1
ATOM 856 C C . GLY A 1 107 ? -1.329 19.421 16.614 1.00 96.94 107 GLY A C 1
ATOM 857 O O . GLY A 1 107 ? -1.677 19.342 17.788 1.00 96.94 107 GLY A O 1
ATOM 858 N N . LYS A 1 108 ? -1.698 18.478 15.735 1.00 96.19 108 LYS A N 1
ATOM 859 C CA . LYS A 1 108 ? -2.384 17.223 16.112 1.00 96.19 108 LYS A CA 1
ATOM 860 C C . LYS A 1 108 ? -1.461 16.007 16.070 1.00 96.19 108 LYS A C 1
ATOM 862 O O . LYS A 1 108 ? -1.902 14.899 16.383 1.00 96.19 108 LYS A O 1
ATOM 867 N N . ARG A 1 109 ? -0.205 16.174 15.652 1.00 96.00 109 ARG A N 1
ATOM 868 C CA . ARG A 1 109 ? 0.770 15.085 15.608 1.00 96.00 109 ARG A CA 1
ATOM 869 C C . ARG A 1 109 ? 1.344 14.896 17.002 1.00 96.00 109 ARG A C 1
ATOM 871 O O . ARG A 1 109 ? 1.828 15.835 17.609 1.00 96.00 109 ARG A O 1
ATOM 878 N N . GLN A 1 110 ? 1.261 13.662 17.474 1.00 95.81 110 GLN A N 1
ATOM 879 C CA . GLN A 1 110 ? 1.903 13.199 18.695 1.00 95.81 110 GLN A CA 1
ATOM 880 C C . GLN A 1 110 ? 2.857 12.065 18.306 1.00 95.81 110 GLN A C 1
ATOM 882 O O . GLN A 1 110 ? 2.540 11.296 17.384 1.00 95.81 110 GLN A O 1
ATOM 887 N N . GLY A 1 111 ? 4.013 12.003 18.969 1.00 96.31 111 GLY A N 1
ATOM 888 C CA . GLY A 1 111 ? 5.114 11.093 18.642 1.00 96.31 111 GLY A CA 1
ATOM 889 C C . GLY A 1 111 ? 5.955 11.519 17.429 1.00 96.31 111 GLY A C 1
ATOM 890 O O . GLY A 1 111 ? 5.575 12.397 16.649 1.00 96.31 111 GLY A O 1
ATOM 891 N N . THR A 1 112 ? 7.111 10.872 17.263 1.00 97.19 112 THR A N 1
ATOM 892 C CA . THR A 1 112 ? 8.052 11.127 16.160 1.00 97.19 112 THR A CA 1
ATOM 893 C C . THR A 1 112 ? 7.529 10.594 14.820 1.00 97.19 112 THR A C 1
ATOM 895 O O . THR A 1 112 ? 6.606 9.777 14.764 1.00 97.19 112 THR A O 1
ATOM 898 N N . ALA A 1 113 ? 8.116 11.046 13.704 1.00 96.56 113 ALA A N 1
ATOM 899 C CA . ALA A 1 113 ? 7.755 10.553 12.371 1.00 96.56 113 ALA A CA 1
ATOM 900 C C . ALA A 1 113 ? 7.967 9.033 12.240 1.00 96.56 113 ALA A C 1
ATOM 902 O O . ALA A 1 113 ? 7.083 8.344 11.732 1.00 96.56 113 ALA A O 1
ATOM 903 N N . GLU A 1 114 ? 9.080 8.525 12.780 1.00 97.19 114 GLU A N 1
ATOM 904 C CA . GLU A 1 114 ? 9.420 7.099 12.765 1.00 97.19 114 GLU A CA 1
ATOM 905 C C . GLU A 1 114 ? 8.424 6.263 13.583 1.00 97.19 114 GLU A C 1
ATOM 907 O O . GLU A 1 114 ? 8.000 5.206 13.128 1.00 97.19 114 GLU A O 1
ATOM 912 N N . ALA A 1 115 ? 7.954 6.760 14.735 1.00 96.88 115 ALA A N 1
ATOM 913 C CA . ALA A 1 115 ? 6.933 6.069 15.530 1.00 96.88 115 ALA A CA 1
ATOM 914 C C . ALA A 1 115 ? 5.566 6.017 14.824 1.00 96.88 115 ALA A C 1
ATOM 916 O O . ALA A 1 115 ? 4.831 5.037 14.933 1.00 96.88 115 ALA A O 1
ATOM 917 N N . ARG A 1 116 ? 5.207 7.075 14.085 1.00 96.12 116 ARG A N 1
ATOM 918 C CA . ARG A 1 116 ? 3.930 7.156 13.357 1.00 96.12 116 ARG A CA 1
ATOM 919 C C . ARG A 1 116 ? 3.927 6.285 12.102 1.00 96.12 116 ARG A C 1
ATOM 921 O O . ARG A 1 116 ? 2.914 5.656 11.803 1.00 96.12 116 ARG A O 1
ATOM 928 N N . MET A 1 117 ? 5.021 6.300 11.344 1.00 95.31 117 MET A N 1
ATOM 929 C CA . MET A 1 117 ? 5.213 5.525 10.119 1.00 95.31 117 MET A CA 1
ATOM 930 C C . MET A 1 117 ? 6.694 5.158 9.969 1.00 95.31 117 MET A C 1
ATOM 932 O O . MET A 1 117 ? 7.453 5.954 9.414 1.00 95.31 117 MET A O 1
ATOM 936 N N . PRO A 1 118 ? 7.091 3.944 10.391 1.00 98.00 118 PRO A N 1
ATOM 937 C CA . PRO A 1 118 ? 8.486 3.537 10.340 1.00 98.00 118 PRO A CA 1
ATOM 938 C C . PRO A 1 118 ? 9.048 3.515 8.918 1.00 98.00 118 PRO A C 1
ATOM 940 O O . PRO A 1 118 ? 8.424 2.996 7.977 1.00 98.00 118 PRO A O 1
ATOM 943 N N . THR A 1 119 ? 10.269 4.015 8.761 1.00 96.88 119 THR A N 1
ATOM 944 C CA . THR A 1 119 ? 10.993 4.072 7.487 1.00 96.88 119 THR A CA 1
ATOM 945 C C . THR A 1 119 ? 11.220 2.670 6.922 1.00 96.88 119 THR A C 1
ATOM 947 O O . THR A 1 119 ? 11.111 2.449 5.710 1.00 96.88 119 THR A O 1
ATOM 950 N N . THR A 1 120 ? 11.426 1.685 7.798 1.00 96.94 120 THR A N 1
ATOM 951 C CA . THR A 1 120 ? 11.550 0.263 7.441 1.00 96.94 120 THR A CA 1
ATOM 952 C C . THR A 1 120 ? 10.299 -0.262 6.729 1.00 96.94 120 THR A C 1
ATOM 954 O O . THR A 1 120 ? 10.401 -0.925 5.693 1.00 96.94 120 THR A O 1
ATOM 957 N N . VAL A 1 121 ? 9.101 0.093 7.208 1.00 97.25 121 VAL A N 1
ATOM 958 C CA . VAL A 1 121 ? 7.817 -0.302 6.607 1.00 97.25 121 VAL A CA 1
ATOM 959 C C . VAL A 1 121 ? 7.641 0.335 5.230 1.00 97.25 121 VAL A C 1
ATOM 961 O O . VAL A 1 121 ? 7.214 -0.338 4.286 1.00 97.25 121 VAL A O 1
ATOM 964 N N . ILE A 1 122 ? 8.001 1.610 5.081 1.00 96.12 122 ILE A N 1
ATOM 965 C CA . ILE A 1 122 ? 7.941 2.325 3.798 1.00 96.12 122 ILE A CA 1
ATOM 966 C C . ILE A 1 122 ? 8.898 1.684 2.782 1.00 96.12 122 ILE A C 1
ATOM 968 O O . ILE A 1 122 ? 8.495 1.391 1.650 1.00 96.12 122 ILE A O 1
ATOM 972 N N . TRP A 1 123 ? 10.138 1.395 3.189 1.00 95.88 123 TRP A N 1
ATOM 973 C CA . TRP A 1 123 ? 11.128 0.726 2.346 1.00 95.88 123 TRP A CA 1
ATOM 974 C C . TRP A 1 123 ? 10.662 -0.670 1.920 1.00 95.88 123 TRP A C 1
ATOM 976 O O . TRP A 1 123 ? 10.696 -0.984 0.727 1.00 95.88 123 TRP A O 1
ATOM 986 N N . MET A 1 124 ? 10.135 -1.472 2.852 1.00 96.75 124 MET A N 1
ATOM 987 C CA . MET A 1 124 ? 9.595 -2.803 2.560 1.00 96.75 124 MET A CA 1
ATOM 988 C C . MET A 1 124 ? 8.439 -2.748 1.559 1.00 96.75 124 MET A C 1
ATOM 990 O O . MET A 1 124 ? 8.441 -3.494 0.576 1.00 96.75 124 MET A O 1
ATOM 994 N N . ARG A 1 125 ? 7.460 -1.854 1.766 1.00 97.31 125 ARG A N 1
ATOM 995 C CA . ARG A 1 125 ? 6.327 -1.669 0.841 1.00 97.31 125 ARG A CA 1
ATOM 996 C C . ARG A 1 125 ? 6.824 -1.313 -0.556 1.00 97.31 125 ARG A C 1
ATOM 998 O O . ARG A 1 125 ? 6.421 -1.953 -1.528 1.00 97.31 125 ARG A O 1
ATOM 1005 N N . ARG A 1 126 ? 7.754 -0.359 -0.658 1.00 96.62 126 ARG A N 1
ATOM 1006 C CA . ARG A 1 126 ? 8.343 0.060 -1.935 1.00 96.62 126 ARG A CA 1
ATOM 1007 C C . ARG A 1 126 ? 9.080 -1.085 -2.631 1.00 96.62 126 ARG A C 1
ATOM 1009 O O . ARG A 1 126 ? 8.793 -1.359 -3.794 1.00 96.62 126 ARG A O 1
ATOM 1016 N N . GLN A 1 127 ? 9.972 -1.790 -1.933 1.00 96.94 127 GLN A N 1
ATOM 1017 C CA . GLN A 1 127 ? 10.722 -2.919 -2.498 1.00 96.94 127 GLN A CA 1
ATOM 1018 C C . GLN A 1 127 ? 9.790 -4.027 -3.002 1.00 96.94 127 GLN A C 1
ATOM 1020 O O . GLN A 1 127 ? 9.970 -4.527 -4.114 1.00 96.94 127 GLN A O 1
ATOM 1025 N N . ARG A 1 128 ? 8.750 -4.376 -2.232 1.00 97.56 128 ARG A N 1
ATOM 1026 C CA . ARG A 1 128 ? 7.759 -5.389 -2.628 1.00 97.56 128 ARG A CA 1
ATOM 1027 C C . ARG A 1 128 ? 6.989 -4.976 -3.882 1.00 97.56 128 ARG A C 1
ATOM 1029 O O . ARG A 1 128 ? 6.805 -5.807 -4.768 1.00 97.56 128 ARG A O 1
ATOM 1036 N N . VAL A 1 129 ? 6.580 -3.710 -3.992 1.00 97.81 129 VAL A N 1
ATOM 1037 C CA . VAL A 1 129 ? 5.877 -3.191 -5.179 1.00 97.81 129 VAL A CA 1
ATOM 1038 C C . VAL A 1 129 ? 6.765 -3.250 -6.424 1.00 97.81 129 VAL A C 1
ATOM 1040 O O . VAL A 1 129 ? 6.320 -3.748 -7.459 1.00 97.81 129 VAL A O 1
ATOM 1043 N N . LEU A 1 130 ? 8.022 -2.801 -6.328 1.00 97.94 130 LEU A N 1
ATOM 1044 C CA . LEU A 1 130 ? 8.962 -2.822 -7.455 1.00 97.94 130 LEU A CA 1
ATOM 1045 C C . LEU A 1 130 ? 9.269 -4.256 -7.908 1.00 97.94 130 LEU A C 1
ATOM 1047 O O . LEU A 1 130 ? 9.163 -4.569 -9.092 1.00 97.94 130 LEU A O 1
ATOM 1051 N N . ARG A 1 131 ? 9.574 -5.161 -6.969 1.00 97.31 131 ARG A N 1
ATOM 1052 C CA . ARG A 1 131 ? 9.895 -6.563 -7.286 1.00 97.31 131 ARG A CA 1
ATOM 1053 C C . ARG A 1 131 ? 8.700 -7.328 -7.850 1.00 97.31 131 ARG A C 1
ATOM 1055 O O . ARG A 1 131 ? 8.875 -8.120 -8.771 1.00 97.31 131 ARG A O 1
ATOM 1062 N N . ARG A 1 132 ? 7.485 -7.072 -7.351 1.00 98.00 132 ARG A N 1
ATOM 1063 C CA . ARG A 1 132 ? 6.254 -7.660 -7.903 1.00 98.00 132 ARG A CA 1
ATOM 1064 C C . ARG A 1 132 ? 6.023 -7.217 -9.347 1.00 98.00 132 ARG A C 1
ATOM 1066 O O . ARG A 1 132 ? 5.662 -8.046 -10.175 1.00 98.00 132 ARG A O 1
ATOM 1073 N N . LEU A 1 133 ? 6.262 -5.938 -9.659 1.00 97.31 133 LEU A N 1
ATOM 1074 C CA . LEU A 1 133 ? 6.157 -5.434 -11.030 1.00 97.31 133 LEU A CA 1
ATOM 1075 C C . LEU A 1 133 ? 7.172 -6.111 -11.958 1.00 97.31 133 LEU A C 1
ATOM 1077 O O . LEU A 1 133 ? 6.787 -6.586 -13.022 1.00 97.31 133 LEU A O 1
ATOM 1081 N N . LEU A 1 134 ? 8.440 -6.184 -11.544 1.00 97.38 134 LEU A N 1
ATOM 1082 C CA . LEU A 1 134 ? 9.493 -6.836 -12.327 1.00 97.38 134 LEU A CA 1
ATOM 1083 C C . LEU A 1 134 ? 9.176 -8.312 -12.585 1.00 97.38 134 LEU A C 1
ATOM 1085 O O . LEU A 1 134 ? 9.323 -8.774 -13.712 1.00 97.38 134 LEU A O 1
ATOM 1089 N N . ARG A 1 135 ? 8.684 -9.037 -11.571 1.00 97.62 135 ARG A N 1
ATOM 1090 C CA . ARG A 1 135 ? 8.253 -10.433 -11.725 1.00 97.62 135 ARG A CA 1
ATOM 1091 C C . ARG A 1 135 ? 7.143 -10.558 -12.771 1.00 97.62 135 ARG A C 1
ATOM 1093 O O . ARG A 1 135 ? 7.309 -11.303 -13.729 1.00 97.62 135 ARG A O 1
ATOM 1100 N N . LYS A 1 136 ? 6.081 -9.752 -12.646 1.00 97.88 136 LYS A N 1
ATOM 1101 C CA . LYS A 1 136 ? 4.965 -9.734 -13.604 1.00 97.88 136 LYS A CA 1
ATOM 1102 C C . LYS A 1 136 ? 5.433 -9.419 -15.028 1.00 97.88 136 LYS A C 1
ATOM 1104 O O . LYS A 1 136 ? 4.959 -10.017 -15.986 1.00 97.88 136 LYS A O 1
ATOM 1109 N N . TYR A 1 137 ? 6.352 -8.468 -15.198 1.00 97.25 137 TYR A N 1
ATOM 1110 C CA . TYR A 1 137 ? 6.856 -8.091 -16.525 1.00 97.25 137 TYR A CA 1
ATOM 1111 C C . TYR A 1 137 ? 7.719 -9.185 -17.155 1.00 97.25 137 TYR A C 1
ATOM 1113 O O . TYR A 1 137 ? 7.735 -9.300 -18.376 1.00 97.25 137 TYR A O 1
ATOM 1121 N N . ARG A 1 138 ? 8.411 -9.985 -16.338 1.00 96.94 138 ARG A N 1
ATOM 1122 C CA . ARG A 1 138 ? 9.166 -11.150 -16.804 1.00 96.94 138 ARG A CA 1
ATOM 1123 C C . ARG A 1 138 ? 8.231 -12.280 -17.231 1.00 96.94 138 ARG A C 1
ATOM 1125 O O . ARG A 1 138 ? 8.400 -12.816 -18.312 1.00 96.94 138 ARG A O 1
ATOM 1132 N N . GLU A 1 139 ? 7.226 -12.596 -16.414 1.00 96.75 139 GLU A N 1
ATOM 1133 C CA . GLU A 1 139 ? 6.226 -13.638 -16.715 1.00 96.75 139 GLU A CA 1
ATOM 1134 C C . GLU A 1 139 ? 5.404 -13.305 -17.967 1.00 96.75 139 GLU A C 1
ATOM 1136 O O . GLU A 1 139 ? 5.134 -14.175 -18.779 1.00 96.75 139 GLU A O 1
ATOM 1141 N N . THR A 1 140 ? 5.071 -12.027 -18.169 1.00 96.75 140 THR A N 1
ATOM 1142 C CA . THR A 1 140 ? 4.382 -11.554 -19.387 1.00 96.75 140 THR A CA 1
ATOM 1143 C C . THR A 1 140 ? 5.303 -11.381 -20.601 1.00 96.75 140 THR A C 1
ATOM 1145 O O . THR A 1 140 ? 4.846 -10.909 -21.637 1.00 96.75 140 THR A O 1
ATOM 1148 N N . GLY A 1 141 ? 6.605 -11.666 -20.486 1.00 94.19 141 GLY A N 1
ATOM 1149 C CA . GLY A 1 141 ? 7.570 -11.523 -21.584 1.00 94.19 141 GLY A CA 1
ATOM 1150 C C . GLY A 1 141 ? 7.889 -10.078 -21.991 1.00 94.19 141 GLY A C 1
ATOM 1151 O O . GLY A 1 141 ? 8.588 -9.841 -22.973 1.00 94.19 141 GLY A O 1
ATOM 1152 N N . LYS A 1 142 ? 7.424 -9.068 -21.240 1.00 94.81 142 LYS A N 1
ATOM 1153 C CA . LYS A 1 142 ? 7.739 -7.656 -21.528 1.00 94.81 142 LYS A CA 1
ATOM 1154 C C . LYS A 1 142 ? 9.215 -7.336 -21.313 1.00 94.81 142 LYS A C 1
ATOM 1156 O O . LYS A 1 142 ? 9.711 -6.405 -21.954 1.00 94.81 142 LYS A O 1
ATOM 1161 N N . ILE A 1 143 ? 9.871 -8.048 -20.399 1.00 96.06 143 ILE A N 1
ATOM 1162 C CA . ILE A 1 143 ? 11.308 -7.963 -20.126 1.00 96.06 143 ILE A CA 1
ATOM 1163 C C . ILE A 1 143 ? 11.931 -9.357 -20.156 1.00 96.06 143 ILE A C 1
ATOM 1165 O O . ILE A 1 143 ? 11.322 -10.336 -19.735 1.00 96.06 143 ILE A O 1
ATOM 1169 N N . ASP A 1 144 ? 13.180 -9.399 -20.596 1.00 95.38 144 ASP A N 1
ATOM 1170 C CA . ASP A 1 144 ? 14.022 -10.592 -20.598 1.00 95.38 144 ASP A CA 1
ATOM 1171 C C . ASP A 1 144 ? 14.625 -10.860 -19.197 1.00 95.38 144 AS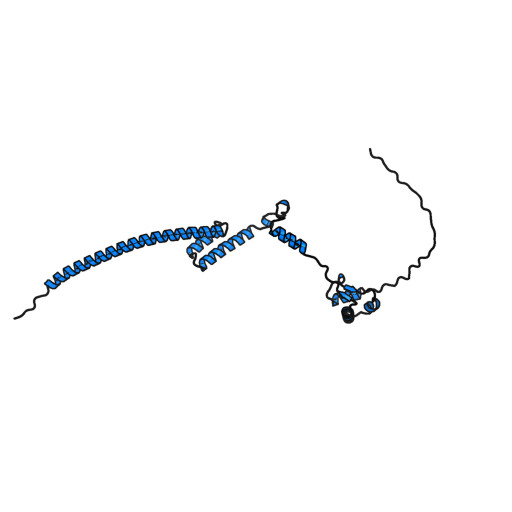P A C 1
ATOM 1173 O O . ASP A 1 144 ? 14.738 -9.949 -18.368 1.00 95.38 144 ASP A O 1
ATOM 1177 N N . ARG A 1 145 ? 15.052 -12.101 -18.929 1.00 96.56 145 ARG A N 1
ATOM 1178 C CA . ARG A 1 145 ? 15.745 -12.550 -17.711 1.00 96.56 145 ARG A CA 1
ATOM 1179 C C . ARG A 1 145 ? 16.978 -11.699 -17.400 1.00 96.56 145 ARG A C 1
ATOM 1181 O O . ARG A 1 145 ? 17.182 -11.349 -16.236 1.00 96.56 145 ARG A O 1
ATOM 1188 N N . HIS A 1 146 ? 17.766 -11.335 -18.412 1.00 95.44 146 HIS A N 1
ATOM 1189 C CA . HIS A 1 146 ? 18.968 -10.512 -18.232 1.00 95.44 146 HIS A CA 1
ATOM 1190 C C . HIS A 1 146 ? 18.620 -9.099 -17.761 1.00 95.44 146 HIS A C 1
ATOM 1192 O O . HIS A 1 146 ? 19.135 -8.621 -16.747 1.00 95.44 146 HIS A O 1
ATOM 1198 N N . LEU A 1 147 ? 17.666 -8.458 -18.444 1.00 95.88 147 LEU A N 1
ATOM 1199 C CA . LEU A 1 147 ? 17.195 -7.128 -18.068 1.00 95.88 147 LEU A CA 1
ATOM 1200 C C . LEU A 1 147 ? 16.528 -7.143 -16.683 1.00 95.88 147 LEU A C 1
ATOM 1202 O O . LEU A 1 147 ? 16.745 -6.232 -15.886 1.00 95.88 147 LEU A O 1
ATOM 1206 N N . TYR A 1 148 ? 15.777 -8.199 -16.353 1.00 97.69 148 TYR A N 1
ATOM 1207 C CA . TYR A 1 148 ? 15.196 -8.398 -15.024 1.00 97.69 148 TYR A CA 1
ATOM 1208 C C . TYR A 1 148 ? 16.259 -8.389 -13.919 1.00 97.69 148 TYR A C 1
ATOM 1210 O O . TYR A 1 148 ? 16.070 -7.702 -12.916 1.00 97.69 148 TYR A O 1
ATOM 1218 N N . HIS A 1 149 ? 17.372 -9.111 -14.085 1.00 97.69 149 HIS A N 1
ATOM 1219 C CA . HIS A 1 149 ? 18.411 -9.194 -13.055 1.00 97.69 149 HIS A CA 1
ATOM 1220 C C . HIS A 1 149 ? 19.067 -7.830 -12.785 1.00 97.69 149 HIS A C 1
ATOM 1222 O O . HIS A 1 149 ? 19.169 -7.408 -11.630 1.00 97.69 149 HIS A O 1
ATOM 1228 N N . VAL A 1 150 ? 19.414 -7.090 -13.843 1.00 96.81 150 VAL A N 1
ATOM 1229 C CA . VAL A 1 150 ? 19.984 -5.735 -13.727 1.00 96.81 150 VAL A CA 1
ATOM 1230 C C . VAL A 1 150 ? 19.009 -4.790 -13.021 1.00 96.81 150 VAL A C 1
ATOM 1232 O O . VAL A 1 150 ? 19.385 -4.065 -12.097 1.00 96.81 150 VAL A O 1
ATOM 1235 N N . LEU A 1 151 ? 17.733 -4.812 -13.415 1.00 97.31 151 LEU A N 1
ATOM 1236 C CA . LEU A 1 151 ? 16.698 -3.983 -12.797 1.00 97.31 151 LEU A CA 1
ATOM 1237 C C . LEU A 1 151 ? 16.432 -4.369 -11.341 1.00 97.31 151 LEU A C 1
ATOM 1239 O O . LEU A 1 151 ? 16.163 -3.495 -10.518 1.00 97.31 151 LEU A O 1
ATOM 1243 N N . TYR A 1 152 ? 16.531 -5.653 -11.004 1.00 97.38 152 TYR A N 1
ATOM 1244 C CA . TYR A 1 152 ? 16.375 -6.142 -9.639 1.00 97.38 152 TYR A CA 1
ATOM 1245 C C . TYR A 1 152 ? 17.464 -5.579 -8.716 1.00 97.38 152 TYR A C 1
ATOM 1247 O O . TYR A 1 152 ? 17.151 -5.078 -7.632 1.00 97.38 152 TYR A O 1
ATOM 1255 N N . MET A 1 153 ? 18.725 -5.584 -9.163 1.00 97.50 153 MET A N 1
ATOM 1256 C CA . MET A 1 153 ? 19.838 -5.006 -8.401 1.00 97.50 153 MET A CA 1
ATOM 1257 C C . MET A 1 153 ? 19.721 -3.485 -8.286 1.00 97.50 153 MET A C 1
ATOM 1259 O O . MET A 1 153 ? 19.851 -2.948 -7.186 1.00 97.50 153 MET A O 1
ATOM 1263 N N . LYS A 1 154 ? 19.340 -2.790 -9.365 1.00 96.38 154 LYS A N 1
ATOM 1264 C CA . LYS A 1 154 ? 19.064 -1.341 -9.332 1.00 96.38 154 LYS A CA 1
ATOM 1265 C C . LYS A 1 154 ? 17.903 -0.977 -8.397 1.00 96.38 154 LYS A C 1
ATOM 1267 O O . LYS A 1 154 ? 17.962 0.034 -7.698 1.00 96.38 154 LYS A O 1
ATOM 1272 N N . ALA A 1 155 ? 16.866 -1.813 -8.321 1.00 96.25 155 ALA A N 1
ATOM 1273 C CA . ALA A 1 155 ? 15.767 -1.630 -7.375 1.00 96.25 155 ALA A CA 1
ATOM 1274 C C . ALA A 1 155 ? 16.222 -1.810 -5.919 1.00 96.25 155 ALA A C 1
ATOM 1276 O O . ALA A 1 155 ? 15.837 -1.009 -5.062 1.00 96.25 155 ALA A O 1
ATOM 1277 N N . LYS A 1 156 ? 17.072 -2.808 -5.633 1.00 96.50 156 LYS A N 1
ATOM 1278 C CA . LYS A 1 156 ? 17.708 -2.972 -4.313 1.00 96.50 156 LYS A CA 1
ATOM 1279 C C . LYS A 1 156 ? 18.573 -1.751 -3.967 1.00 96.50 156 LYS A C 1
ATOM 1281 O O . LYS A 1 156 ? 18.472 -1.252 -2.853 1.00 96.50 156 LYS A O 1
ATOM 1286 N N . GLY A 1 157 ? 19.318 -1.226 -4.941 1.00 96.06 157 GLY A N 1
ATOM 1287 C CA . GLY A 1 157 ? 20.180 -0.044 -4.827 1.00 96.06 157 GLY A CA 1
ATOM 1288 C C . GLY A 1 157 ? 19.467 1.314 -4.774 1.00 96.06 157 GLY A C 1
ATOM 1289 O O . GLY A 1 157 ? 20.118 2.335 -4.937 1.00 96.06 157 GLY A O 1
ATOM 1290 N N . ASN A 1 158 ? 18.144 1.365 -4.561 1.00 95.38 158 ASN A N 1
ATOM 1291 C CA . ASN A 1 158 ? 17.383 2.615 -4.378 1.00 95.38 158 ASN A CA 1
ATOM 1292 C C . ASN A 1 158 ? 17.425 3.603 -5.570 1.00 95.38 158 ASN A C 1
ATOM 1294 O O . ASN A 1 158 ? 17.114 4.786 -5.400 1.00 95.38 158 ASN A O 1
ATOM 1298 N N . VAL A 1 159 ? 17.738 3.120 -6.777 1.00 96.62 159 VAL A N 1
ATOM 1299 C CA . VAL A 1 159 ? 17.719 3.928 -8.011 1.00 96.62 159 VAL A CA 1
ATOM 1300 C C . VAL A 1 159 ? 16.287 4.361 -8.353 1.00 96.62 159 VAL A C 1
ATOM 1302 O O . VAL A 1 159 ? 16.047 5.484 -8.785 1.00 96.62 159 VAL A O 1
ATOM 1305 N N . PHE A 1 160 ? 15.304 3.493 -8.094 1.00 96.81 160 PHE A N 1
ATOM 1306 C CA . PHE A 1 160 ? 13.894 3.758 -8.384 1.00 96.81 160 PHE A CA 1
ATOM 1307 C C . PHE A 1 160 ? 13.133 4.191 -7.124 1.00 96.81 160 PHE A C 1
ATOM 1309 O O . PHE A 1 160 ? 12.999 3.424 -6.167 1.00 96.81 160 PHE A O 1
ATOM 1316 N N . LYS A 1 161 ? 12.582 5.413 -7.129 1.00 94.62 161 LYS A N 1
ATOM 1317 C CA . LYS A 1 161 ? 11.827 5.958 -5.983 1.00 94.62 161 LYS A CA 1
ATOM 1318 C C . LYS A 1 161 ? 10.388 5.454 -5.913 1.00 94.62 161 LYS A C 1
ATOM 1320 O O . LYS A 1 161 ? 9.862 5.254 -4.821 1.00 94.62 161 LYS A O 1
ATOM 1325 N N . ASN A 1 162 ? 9.754 5.226 -7.057 1.00 95.81 162 ASN A N 1
ATOM 1326 C CA . ASN A 1 162 ? 8.369 4.785 -7.154 1.00 95.81 162 ASN A CA 1
ATOM 1327 C C . ASN A 1 162 ? 8.175 3.880 -8.385 1.00 95.81 162 ASN A C 1
ATOM 1329 O O . ASN A 1 162 ? 9.066 3.714 -9.220 1.00 95.81 162 ASN A O 1
ATOM 1333 N N . LYS A 1 163 ? 6.997 3.254 -8.477 1.00 96.56 163 LYS A N 1
ATOM 1334 C CA . LYS A 1 163 ? 6.655 2.331 -9.569 1.00 96.56 163 LYS A CA 1
ATOM 1335 C C . LYS A 1 163 ? 6.710 3.011 -10.944 1.00 96.56 163 LYS A C 1
ATOM 1337 O O . LYS A 1 163 ? 7.105 2.375 -11.914 1.00 96.56 163 LYS A O 1
ATOM 1342 N N . ARG A 1 164 ? 6.311 4.284 -11.014 1.00 97.31 164 ARG A N 1
ATOM 1343 C CA . ARG A 1 164 ? 6.276 5.082 -12.244 1.00 97.31 164 ARG A CA 1
ATOM 1344 C C . ARG A 1 164 ? 7.671 5.253 -12.843 1.00 97.31 164 ARG A C 1
ATOM 1346 O O . ARG A 1 164 ? 7.869 4.859 -13.984 1.00 97.31 164 ARG A O 1
ATOM 1353 N N . VAL A 1 165 ? 8.635 5.693 -12.036 1.00 97.12 165 VAL A N 1
ATOM 1354 C CA . VAL A 1 165 ? 10.032 5.879 -12.460 1.00 97.12 165 VAL A CA 1
ATOM 1355 C C . VAL A 1 165 ? 10.638 4.568 -12.974 1.00 97.12 165 VAL A C 1
ATOM 1357 O O . VAL A 1 165 ? 11.351 4.562 -13.973 1.00 97.12 165 VAL A O 1
ATOM 1360 N N . LEU A 1 166 ? 10.318 3.428 -12.346 1.00 96.81 166 LEU A N 1
ATOM 1361 C CA . LEU A 1 166 ? 10.748 2.123 -12.861 1.00 96.81 166 LEU A CA 1
ATOM 1362 C C . LEU A 1 166 ? 10.137 1.814 -14.240 1.00 96.81 166 LEU A C 1
ATOM 1364 O O . LEU A 1 166 ? 10.835 1.310 -15.115 1.00 96.81 166 LEU A O 1
ATOM 1368 N N . MET A 1 167 ? 8.847 2.094 -14.446 1.00 95.81 167 MET A N 1
ATOM 1369 C CA . MET A 1 167 ? 8.193 1.861 -15.741 1.00 95.81 167 MET A CA 1
ATOM 1370 C C . MET A 1 167 ? 8.774 2.751 -16.842 1.00 95.81 167 MET A C 1
ATOM 1372 O O . MET A 1 167 ? 9.084 2.247 -17.918 1.00 95.81 167 MET A O 1
ATOM 1376 N N . GLU A 1 168 ? 8.981 4.035 -16.557 1.00 96.88 168 GLU A N 1
ATOM 1377 C CA . GLU A 1 168 ? 9.604 4.990 -17.481 1.00 96.88 168 GLU A CA 1
ATOM 1378 C C . GLU A 1 168 ? 11.016 4.533 -17.875 1.00 96.88 168 GLU A C 1
ATOM 1380 O O . GLU A 1 168 ? 11.346 4.482 -19.061 1.00 96.88 168 GLU A O 1
ATOM 1385 N N . TYR A 1 169 ? 11.815 4.079 -16.904 1.00 96.88 169 TYR A N 1
ATOM 1386 C CA . TYR A 1 169 ? 13.143 3.526 -17.166 1.00 96.88 169 TYR A CA 1
ATOM 1387 C C . TYR A 1 169 ? 13.099 2.275 -18.055 1.00 96.88 169 TYR A C 1
ATOM 1389 O O . TYR A 1 169 ? 13.882 2.155 -18.994 1.00 96.88 169 TYR A O 1
ATOM 1397 N N . ILE A 1 170 ? 12.167 1.350 -17.801 1.00 96.12 170 ILE A N 1
ATOM 1398 C CA . ILE A 1 170 ? 12.003 0.144 -18.628 1.00 96.12 170 ILE A CA 1
ATOM 1399 C C . ILE A 1 170 ? 11.644 0.520 -20.065 1.00 96.12 170 ILE A C 1
ATOM 1401 O O . ILE A 1 170 ? 12.200 -0.057 -20.996 1.00 96.12 170 ILE A O 1
ATOM 1405 N N . HIS A 1 171 ? 10.726 1.469 -20.260 1.00 95.94 171 HIS A N 1
ATOM 1406 C CA . HIS A 1 171 ? 10.328 1.905 -21.597 1.00 95.94 171 HIS A CA 1
ATOM 1407 C C . HIS A 1 171 ? 11.502 2.536 -22.348 1.00 95.94 171 HIS A C 1
ATOM 1409 O O . HIS A 1 171 ? 11.738 2.172 -23.499 1.00 95.94 171 HIS A O 1
ATOM 1415 N N . LYS A 1 172 ? 12.287 3.389 -21.677 1.00 96.81 172 LYS A N 1
ATOM 1416 C CA . LYS A 1 172 ? 13.503 3.984 -22.241 1.00 96.81 172 LYS A CA 1
ATOM 1417 C C . LYS A 1 172 ? 14.511 2.915 -22.678 1.00 96.81 172 LYS A C 1
ATOM 1419 O O . LYS A 1 172 ? 14.878 2.869 -23.847 1.00 96.81 172 LYS A O 1
ATOM 1424 N N . VAL A 1 173 ? 14.876 1.996 -21.780 1.00 95.50 173 VAL A N 1
ATOM 1425 C CA . VAL A 1 173 ? 15.852 0.929 -22.075 1.00 95.50 173 VAL A CA 1
ATOM 1426 C C . VAL A 1 173 ? 15.359 -0.003 -23.186 1.00 95.50 173 VAL A C 1
ATOM 1428 O O . VAL A 1 173 ? 16.140 -0.449 -24.024 1.00 95.50 173 VAL A O 1
ATOM 1431 N N . LYS A 1 174 ? 14.056 -0.302 -23.232 1.00 94.38 174 LYS A N 1
ATOM 1432 C CA . LYS A 1 174 ? 13.480 -1.105 -24.317 1.00 94.38 174 LYS A CA 1
ATOM 1433 C C . LYS A 1 174 ? 13.538 -0.387 -25.661 1.00 94.38 174 LYS A C 1
ATOM 1435 O O . LYS A 1 174 ? 13.863 -1.032 -26.652 1.00 94.38 174 LYS A O 1
ATOM 1440 N N . ALA A 1 175 ? 13.229 0.908 -25.697 1.00 95.88 175 ALA A N 1
ATOM 1441 C CA . ALA A 1 175 ? 13.307 1.703 -26.918 1.00 95.88 175 ALA A CA 1
ATOM 1442 C C . ALA A 1 175 ? 14.750 1.779 -27.439 1.00 95.88 175 ALA A C 1
ATOM 1444 O O . ALA A 1 175 ? 14.979 1.586 -28.629 1.00 95.88 175 ALA A O 1
ATOM 1445 N N . GLU A 1 176 ? 15.726 1.972 -26.550 1.00 95.81 176 GLU A N 1
ATOM 1446 C CA . GLU A 1 176 ? 17.155 1.948 -26.888 1.00 95.81 176 GLU A CA 1
ATOM 1447 C C . GLU A 1 176 ? 17.588 0.580 -27.434 1.00 95.81 176 GLU A C 1
ATOM 1449 O O . GLU A 1 176 ? 18.209 0.512 -28.493 1.00 95.81 176 GLU A O 1
ATOM 1454 N N . LYS A 1 177 ? 17.188 -0.523 -26.780 1.00 94.62 177 LYS A N 1
ATOM 1455 C CA . LYS A 1 177 ? 17.492 -1.885 -27.251 1.00 94.62 177 LYS A CA 1
ATOM 1456 C C . LYS A 1 177 ? 16.871 -2.175 -28.619 1.00 94.62 177 LYS A C 1
ATOM 1458 O O . LYS A 1 177 ? 17.516 -2.802 -29.454 1.00 94.62 177 LYS A O 1
ATOM 1463 N N . LEU A 1 178 ? 15.637 -1.726 -28.856 1.00 95.06 178 LEU A N 1
ATOM 1464 C CA . LEU A 1 178 ? 14.969 -1.894 -30.146 1.00 95.06 178 LEU A CA 1
ATOM 1465 C C . LEU A 1 178 ? 15.683 -1.106 -31.249 1.00 95.06 178 LEU A C 1
ATOM 1467 O O . LEU A 1 178 ? 15.947 -1.664 -32.306 1.00 95.06 178 LEU A O 1
ATOM 1471 N N . ARG A 1 179 ? 16.047 0.156 -30.990 1.00 96.19 179 ARG A N 1
ATOM 1472 C CA . ARG A 1 179 ? 16.815 0.983 -31.935 1.00 96.19 179 ARG A CA 1
ATOM 1473 C C . ARG A 1 179 ? 18.159 0.345 -32.281 1.00 96.19 179 ARG A C 1
ATOM 1475 O O . ARG A 1 179 ? 18.484 0.232 -33.455 1.00 96.19 179 ARG A O 1
ATOM 1482 N N . ALA A 1 180 ? 18.898 -0.126 -31.277 1.00 96.06 180 ALA A N 1
ATOM 1483 C CA . ALA A 1 180 ? 20.169 -0.815 -31.489 1.00 96.06 180 ALA A CA 1
ATOM 1484 C C . ALA A 1 180 ? 20.000 -2.092 -32.327 1.00 96.06 180 ALA A C 1
ATOM 1486 O O . ALA A 1 180 ? 20.804 -2.349 -33.219 1.00 96.06 180 ALA A O 1
ATOM 1487 N N . LYS A 1 181 ? 18.928 -2.860 -32.080 1.00 96.25 181 LYS A N 1
ATOM 1488 C CA . LYS A 1 181 ? 18.608 -4.053 -32.868 1.00 96.25 181 LYS A CA 1
ATOM 1489 C C . LYS A 1 181 ? 18.314 -3.704 -34.329 1.00 96.25 181 LYS A C 1
ATOM 1491 O O . LYS A 1 181 ? 18.911 -4.304 -35.205 1.00 96.25 181 LYS A O 1
ATOM 1496 N N . LEU A 1 182 ? 1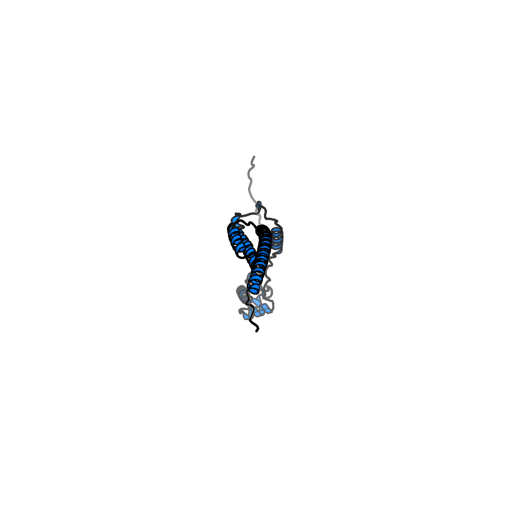7.469 -2.706 -34.592 1.00 96.75 182 LEU A N 1
ATOM 1497 C CA . LEU A 1 182 ? 17.135 -2.291 -35.961 1.00 96.75 182 LEU A CA 1
ATOM 1498 C C . LEU A 1 182 ? 18.376 -1.875 -36.763 1.00 96.75 182 LEU A C 1
ATOM 1500 O O . LEU A 1 182 ? 18.513 -2.257 -37.920 1.00 96.75 182 LEU A O 1
ATOM 1504 N N . ILE A 1 183 ? 19.302 -1.142 -36.137 1.00 97.00 183 ILE A N 1
ATOM 1505 C CA . ILE A 1 183 ? 20.569 -0.741 -36.767 1.00 97.00 183 ILE A CA 1
ATOM 1506 C C . ILE A 1 183 ? 21.441 -1.969 -37.070 1.00 97.00 183 ILE A C 1
ATOM 1508 O O . ILE A 1 183 ? 22.019 -2.068 -38.153 1.00 97.00 183 ILE A O 1
ATOM 1512 N N . ALA A 1 184 ? 21.534 -2.914 -36.131 1.00 96.62 184 ALA A N 1
ATOM 1513 C CA . ALA A 1 184 ? 22.304 -4.140 -36.314 1.00 96.62 184 ALA A CA 1
ATOM 1514 C C . ALA A 1 184 ? 21.714 -5.031 -37.420 1.00 96.62 184 ALA A C 1
ATOM 1516 O O . ALA A 1 184 ? 22.460 -5.476 -38.292 1.00 96.62 184 ALA A O 1
ATOM 1517 N N . ASP A 1 185 ? 20.392 -5.218 -37.423 1.00 96.56 185 ASP A N 1
ATOM 1518 C CA . ASP A 1 185 ? 19.655 -5.999 -38.420 1.00 96.56 185 ASP A CA 1
ATOM 1519 C C . ASP A 1 185 ? 19.822 -5.373 -39.819 1.00 96.56 185 ASP A C 1
ATOM 1521 O O . ASP A 1 185 ? 20.073 -6.078 -40.797 1.00 96.56 185 ASP A O 1
ATOM 1525 N N . GLN A 1 186 ? 19.774 -4.037 -39.923 1.00 96.25 186 GLN A N 1
ATOM 1526 C CA . GLN A 1 186 ? 20.035 -3.317 -41.173 1.00 96.25 186 GLN A CA 1
ATOM 1527 C C . GLN A 1 186 ? 21.472 -3.542 -41.664 1.00 96.25 186 GLN A C 1
ATOM 1529 O O . GLN A 1 186 ? 21.687 -3.876 -42.832 1.00 96.25 186 GLN A O 1
ATOM 1534 N N . ALA A 1 187 ? 22.467 -3.393 -40.786 1.00 96.75 187 ALA A N 1
ATOM 1535 C CA . ALA A 1 187 ? 23.867 -3.623 -41.135 1.00 96.75 187 ALA A CA 1
ATOM 1536 C C . ALA A 1 187 ? 24.120 -5.080 -41.562 1.00 96.75 187 ALA A C 1
ATOM 1538 O O . ALA A 1 187 ? 24.864 -5.336 -42.511 1.00 96.75 187 ALA A O 1
ATOM 1539 N N . GLU A 1 188 ? 23.488 -6.044 -40.896 1.00 95.50 188 GLU A N 1
ATOM 1540 C CA . GLU A 1 188 ? 23.572 -7.457 -41.249 1.00 95.50 188 GLU A CA 1
ATOM 1541 C C . GLU A 1 188 ? 22.907 -7.756 -42.596 1.00 95.50 188 GLU A C 1
ATOM 1543 O O . GLU A 1 188 ? 23.507 -8.442 -43.424 1.00 95.50 188 GLU A O 1
ATOM 1548 N N . ALA A 1 189 ? 21.738 -7.176 -42.873 1.00 96.19 189 ALA A N 1
ATOM 1549 C CA . ALA A 1 189 ? 21.075 -7.299 -44.167 1.00 96.19 189 ALA A CA 1
ATOM 1550 C C . ALA A 1 189 ? 21.967 -6.786 -45.311 1.00 96.19 189 ALA A C 1
ATOM 1552 O O . ALA A 1 189 ? 22.107 -7.458 -46.337 1.00 96.19 189 ALA A O 1
ATOM 1553 N N . HIS A 1 190 ? 22.644 -5.647 -45.117 1.00 94.88 190 HIS A N 1
ATOM 1554 C CA . HIS A 1 190 ? 23.629 -5.145 -46.077 1.00 94.88 190 HIS A CA 1
ATOM 1555 C C . HIS A 1 190 ? 24.816 -6.105 -46.249 1.00 94.88 190 HIS A C 1
ATOM 1557 O O . HIS A 1 190 ? 25.175 -6.427 -47.383 1.00 94.88 190 HIS A O 1
ATOM 1563 N N . ARG A 1 191 ? 25.396 -6.622 -45.155 1.00 95.69 191 ARG A N 1
ATOM 1564 C CA . ARG A 1 191 ? 26.497 -7.604 -45.218 1.00 95.69 191 ARG A CA 1
ATOM 1565 C C . ARG A 1 191 ? 26.090 -8.880 -45.952 1.00 95.69 191 ARG A C 1
ATOM 1567 O O . ARG A 1 191 ? 26.843 -9.355 -46.800 1.00 95.69 191 ARG A O 1
ATOM 1574 N N . ASN A 1 192 ? 24.902 -9.404 -45.673 1.00 95.81 192 ASN A N 1
ATOM 1575 C CA . ASN A 1 192 ? 24.385 -10.623 -46.288 1.00 95.81 192 ASN A CA 1
ATOM 1576 C C . ASN A 1 192 ? 24.098 -10.419 -47.777 1.00 95.81 192 ASN A C 1
ATOM 1578 O O . ASN A 1 192 ? 24.460 -11.277 -48.581 1.00 95.81 192 ASN A O 1
ATOM 1582 N N . LYS A 1 193 ? 23.551 -9.260 -48.171 1.00 96.06 193 LYS A N 1
ATOM 1583 C CA . LYS A 1 193 ? 23.366 -8.897 -49.584 1.00 96.06 193 LYS A CA 1
ATOM 1584 C C . LYS A 1 193 ? 24.701 -8.856 -50.330 1.00 96.06 193 LYS A C 1
ATOM 1586 O O . LYS A 1 193 ? 24.821 -9.454 -51.397 1.00 96.06 193 LYS A O 1
ATOM 1591 N N . THR A 1 194 ? 25.715 -8.209 -49.756 1.00 95.62 194 THR A N 1
ATOM 1592 C CA . THR A 1 194 ? 27.059 -8.140 -50.351 1.00 95.62 194 THR A CA 1
ATOM 1593 C C . THR A 1 194 ? 27.720 -9.517 -50.417 1.00 95.62 194 THR A C 1
ATOM 1595 O O . THR A 1 194 ? 28.291 -9.875 -51.447 1.00 95.62 194 THR A O 1
ATOM 1598 N N . LYS A 1 195 ? 27.604 -10.329 -49.358 1.00 96.44 195 LYS A N 1
ATOM 1599 C CA . LYS A 1 195 ? 28.128 -11.702 -49.322 1.00 96.44 195 LYS A CA 1
ATOM 1600 C C . LYS A 1 195 ? 27.462 -12.579 -50.384 1.00 96.44 195 LYS A C 1
ATOM 1602 O O . LYS A 1 195 ? 28.175 -13.228 -51.138 1.00 96.44 195 LYS A O 1
ATOM 1607 N N . ALA A 1 196 ? 26.135 -12.535 -50.502 1.00 95.00 196 ALA A N 1
ATOM 1608 C CA . ALA A 1 196 ? 25.383 -13.286 -51.506 1.00 95.00 196 ALA A CA 1
ATOM 1609 C C . ALA A 1 196 ? 25.707 -12.839 -52.942 1.00 95.00 196 ALA A C 1
ATOM 1611 O O . ALA A 1 196 ? 25.817 -13.663 -53.844 1.00 95.00 196 ALA A O 1
ATOM 1612 N N . ALA A 1 197 ? 25.900 -11.538 -53.181 1.00 94.25 197 ALA A N 1
ATOM 1613 C CA . ALA A 1 197 ? 26.340 -11.049 -54.487 1.00 94.25 197 ALA A CA 1
ATOM 1614 C C . ALA A 1 197 ? 27.753 -11.549 -54.837 1.00 94.25 197 ALA A C 1
ATOM 1616 O O . ALA A 1 197 ? 28.009 -11.929 -55.982 1.00 94.25 197 ALA A O 1
ATOM 1617 N N . ARG A 1 198 ? 28.658 -11.590 -53.848 1.00 94.50 198 ARG A N 1
ATOM 1618 C CA . ARG A 1 198 ? 30.018 -12.121 -54.003 1.00 94.50 198 ARG A CA 1
ATOM 1619 C C . ARG A 1 198 ? 30.018 -13.624 -54.285 1.00 94.50 198 ARG A C 1
ATOM 1621 O O . ARG A 1 198 ? 30.718 -14.038 -55.203 1.00 94.50 198 ARG A O 1
ATOM 1628 N N . THR A 1 199 ? 29.234 -14.424 -53.559 1.00 95.19 199 THR A N 1
ATOM 1629 C CA . THR A 1 199 ? 29.143 -15.876 -53.807 1.00 95.19 199 THR A CA 1
ATOM 1630 C C . THR A 1 199 ? 28.584 -16.161 -55.198 1.00 95.19 199 THR A C 1
ATOM 1632 O O . THR A 1 199 ? 29.255 -16.836 -55.966 1.00 95.19 199 THR A O 1
ATOM 1635 N N . ARG A 1 200 ? 27.484 -15.507 -55.602 1.00 93.88 200 ARG A N 1
ATOM 1636 C CA . ARG A 1 200 ? 26.918 -15.638 -56.963 1.00 93.88 200 ARG A CA 1
ATOM 1637 C C . ARG A 1 200 ? 27.879 -15.219 -58.075 1.00 93.88 200 ARG A C 1
ATOM 1639 O O . ARG A 1 200 ? 27.754 -15.674 -59.209 1.00 93.88 200 ARG A O 1
ATOM 1646 N N . ARG A 1 201 ? 28.778 -14.261 -57.820 1.00 92.56 201 ARG A N 1
ATOM 1647 C CA . ARG A 1 201 ? 29.821 -13.878 -58.788 1.00 92.56 201 ARG A CA 1
ATOM 1648 C C . ARG A 1 201 ? 30.886 -14.967 -58.882 1.00 92.56 201 ARG A C 1
ATOM 1650 O O . ARG A 1 201 ? 31.280 -15.312 -59.988 1.00 92.56 201 ARG A O 1
ATOM 1657 N N . ASN A 1 202 ? 31.334 -15.491 -57.745 1.00 93.19 202 ASN A N 1
ATOM 1658 C CA . ASN A 1 202 ? 32.332 -16.554 -57.699 1.00 93.19 202 ASN A CA 1
ATOM 1659 C C . ASN A 1 202 ? 31.811 -17.851 -58.334 1.00 93.19 202 ASN A C 1
ATOM 1661 O O . ASN A 1 202 ? 32.537 -18.450 -59.116 1.00 93.19 202 ASN A O 1
ATOM 1665 N N . GLU A 1 203 ? 30.561 -18.229 -58.058 1.00 93.06 203 GLU A N 1
ATOM 1666 C CA . GLU A 1 203 ? 29.868 -19.370 -58.677 1.00 93.06 203 GLU A CA 1
ATOM 1667 C C . GLU A 1 203 ? 29.832 -19.216 -60.202 1.00 93.06 203 GLU A C 1
ATOM 1669 O O . GLU A 1 203 ? 30.363 -20.066 -60.904 1.00 93.06 203 GLU A O 1
ATOM 1674 N N . ARG A 1 204 ? 29.373 -18.065 -60.720 1.00 91.38 204 ARG A N 1
ATOM 1675 C CA . ARG A 1 204 ? 29.381 -17.782 -62.170 1.00 91.38 204 ARG A CA 1
ATOM 1676 C C . ARG A 1 204 ? 30.771 -17.844 -62.807 1.00 91.38 204 ARG A C 1
ATOM 1678 O O . ARG A 1 204 ? 30.917 -18.303 -63.936 1.00 91.38 204 ARG A O 1
ATOM 1685 N N . VAL A 1 205 ? 31.801 -17.344 -62.121 1.00 91.19 205 VAL A N 1
ATOM 1686 C CA . VAL A 1 205 ? 33.188 -17.408 -62.618 1.00 91.19 205 VAL A CA 1
ATOM 1687 C C . VAL A 1 205 ? 33.703 -18.850 -62.612 1.00 91.19 205 VAL A C 1
ATOM 1689 O O . VAL A 1 205 ? 34.376 -19.247 -63.560 1.00 91.19 205 VAL A O 1
ATOM 1692 N N . ALA A 1 206 ? 33.377 -19.636 -61.584 1.00 89.62 206 ALA A N 1
ATOM 1693 C CA . ALA A 1 206 ? 33.743 -21.045 -61.492 1.00 89.62 206 ALA A CA 1
ATOM 1694 C C . ALA A 1 206 ? 33.034 -21.889 -62.562 1.00 89.62 206 ALA A C 1
ATOM 1696 O O . ALA A 1 206 ? 33.701 -22.656 -63.247 1.00 89.62 206 ALA A O 1
ATOM 1697 N N . GLU A 1 207 ? 31.731 -21.686 -62.773 1.00 89.38 207 GLU A N 1
ATOM 1698 C CA . GLU A 1 207 ? 30.950 -22.313 -63.848 1.00 89.38 207 GLU A CA 1
ATOM 1699 C C . GLU A 1 207 ? 31.526 -21.975 -65.225 1.00 89.38 207 GLU A C 1
ATOM 1701 O O . GLU A 1 207 ? 31.768 -22.871 -66.028 1.00 89.38 207 GLU A O 1
ATOM 1706 N N . LYS A 1 208 ? 31.832 -20.694 -65.488 1.00 90.62 208 LYS A N 1
ATOM 1707 C CA . LYS A 1 208 ? 32.466 -20.272 -66.747 1.00 90.62 208 LYS A CA 1
ATOM 1708 C C . LYS A 1 208 ? 33.835 -20.929 -66.949 1.00 90.62 208 LYS A C 1
ATOM 1710 O O . LYS A 1 208 ? 34.151 -21.338 -68.062 1.00 90.62 208 LYS A O 1
ATOM 1715 N N . ARG A 1 209 ? 34.648 -21.028 -65.891 1.00 86.19 209 ARG A N 1
ATOM 1716 C CA . ARG A 1 209 ? 35.963 -21.685 -65.941 1.00 86.19 209 ARG A CA 1
ATOM 1717 C C . ARG A 1 209 ? 35.831 -23.190 -66.189 1.00 86.19 209 ARG A C 1
ATOM 1719 O O . ARG A 1 209 ? 36.558 -23.706 -67.024 1.00 86.19 209 ARG A O 1
ATOM 1726 N N . ALA A 1 210 ? 34.895 -23.857 -65.516 1.00 85.12 210 ALA A N 1
ATOM 1727 C CA . ALA A 1 210 ? 34.627 -25.284 -65.686 1.00 85.12 210 ALA A CA 1
ATOM 1728 C C . ALA A 1 210 ? 34.085 -25.611 -67.088 1.00 85.12 210 ALA A C 1
ATOM 1730 O O . ALA A 1 210 ? 34.512 -26.589 -67.698 1.00 85.12 210 ALA A O 1
ATOM 1731 N N . ALA A 1 211 ? 33.197 -24.768 -67.627 1.00 83.31 211 ALA A N 1
ATOM 1732 C CA . ALA A 1 211 ? 32.699 -24.892 -68.994 1.00 83.31 211 ALA A CA 1
ATOM 1733 C C . ALA A 1 211 ? 33.824 -24.744 -70.030 1.00 83.31 211 ALA A C 1
ATOM 1735 O O . ALA A 1 211 ? 33.872 -25.508 -70.986 1.00 83.31 211 ALA A O 1
ATOM 1736 N N . PHE A 1 212 ? 34.758 -23.809 -69.821 1.00 74.75 212 PHE A N 1
ATOM 1737 C CA . PHE A 1 212 ? 35.914 -23.638 -70.704 1.00 74.75 212 PHE A CA 1
ATOM 1738 C C . PHE A 1 212 ? 36.828 -24.876 -70.707 1.00 74.75 212 PHE A C 1
ATOM 1740 O O . PHE A 1 212 ? 37.133 -25.408 -71.769 1.00 74.75 212 PHE A O 1
ATOM 1747 N N . THR A 1 213 ? 37.176 -25.409 -69.532 1.00 72.06 213 THR A N 1
ATOM 1748 C CA . THR A 1 213 ? 37.997 -26.631 -69.417 1.00 72.06 213 THR A CA 1
ATOM 1749 C C . THR A 1 213 ? 37.288 -27.895 -69.923 1.00 72.06 213 THR A C 1
ATOM 1751 O O . THR A 1 213 ? 37.938 -28.808 -70.419 1.00 72.06 213 THR A O 1
ATOM 1754 N N . GLY A 1 214 ? 35.955 -27.968 -69.822 1.00 65.25 214 GLY A N 1
ATOM 1755 C CA . GLY A 1 214 ? 35.170 -29.085 -70.360 1.00 65.25 214 GLY A CA 1
ATOM 1756 C C . GLY A 1 214 ? 35.112 -29.109 -71.892 1.00 65.25 214 GLY A C 1
ATOM 1757 O O . GLY A 1 214 ? 35.028 -30.183 -72.478 1.00 65.25 214 GLY A O 1
ATOM 1758 N N . VAL A 1 215 ? 35.202 -27.944 -72.544 1.00 58.38 215 VAL A N 1
ATOM 1759 C CA . VAL A 1 215 ? 35.315 -27.838 -74.009 1.00 58.38 215 VAL A CA 1
ATOM 1760 C C . VAL A 1 215 ? 36.706 -28.267 -74.490 1.00 58.38 215 VAL A C 1
ATOM 1762 O O . VAL A 1 215 ? 36.798 -28.943 -75.510 1.00 58.38 215 VAL A O 1
ATOM 1765 N N . GLU A 1 216 ? 37.770 -27.949 -73.746 1.00 51.31 216 GLU A N 1
ATOM 1766 C CA . GLU A 1 216 ? 39.125 -28.452 -74.037 1.00 51.31 216 GLU A CA 1
ATOM 1767 C C . GLU A 1 216 ? 39.219 -29.981 -73.877 1.00 51.31 216 GLU A C 1
ATOM 1769 O O . GLU A 1 216 ? 39.731 -30.650 -74.767 1.00 51.31 216 GLU A O 1
ATOM 1774 N N . ALA A 1 217 ? 38.627 -30.562 -72.827 1.00 50.16 217 ALA A N 1
ATOM 1775 C CA . ALA A 1 217 ? 38.607 -32.019 -72.638 1.00 50.16 217 ALA A CA 1
ATOM 1776 C C . ALA A 1 217 ? 37.737 -32.768 -73.674 1.00 50.16 217 ALA A C 1
ATOM 1778 O O . ALA A 1 217 ? 38.065 -33.887 -74.060 1.00 50.16 217 ALA A O 1
ATOM 1779 N N . ALA A 1 218 ? 36.648 -32.160 -74.165 1.00 48.47 218 ALA A N 1
ATOM 1780 C CA . ALA A 1 218 ? 35.823 -32.726 -75.240 1.00 48.47 218 ALA A CA 1
ATOM 1781 C C . ALA A 1 218 ? 36.480 -32.620 -76.632 1.00 48.47 218 ALA A C 1
ATOM 1783 O O . ALA A 1 218 ? 36.124 -33.373 -77.538 1.00 48.47 218 ALA A O 1
ATOM 1784 N N . ALA A 1 219 ? 37.445 -31.711 -76.811 1.00 48.62 219 ALA A N 1
ATOM 1785 C CA . ALA A 1 219 ? 38.270 -31.632 -78.017 1.00 48.62 219 ALA A CA 1
ATOM 1786 C C . ALA A 1 219 ? 39.390 -32.697 -78.051 1.00 48.62 219 ALA A C 1
ATOM 1788 O O . ALA A 1 219 ? 39.942 -32.953 -79.121 1.00 48.62 219 ALA A O 1
ATOM 1789 N N . GLU A 1 220 ? 39.689 -33.343 -76.917 1.00 46.94 220 GLU A N 1
ATOM 1790 C CA . GLU A 1 220 ? 40.749 -34.353 -76.760 1.00 46.94 220 GLU A CA 1
ATOM 1791 C C . GLU A 1 220 ? 40.258 -35.818 -76.696 1.00 46.94 220 GLU A C 1
ATOM 1793 O O . GLU A 1 220 ? 41.079 -36.723 -76.538 1.00 46.94 220 GLU A O 1
ATOM 1798 N N . GLU A 1 221 ? 38.964 -36.122 -76.889 1.00 39.66 221 GLU A N 1
ATOM 1799 C CA . GLU A 1 221 ? 38.544 -37.528 -77.046 1.00 39.66 221 GLU A CA 1
ATOM 1800 C C . GLU A 1 221 ? 38.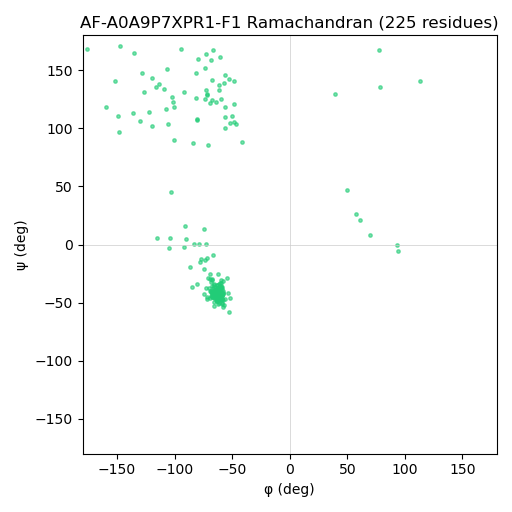990 -38.113 -78.412 1.00 39.66 221 GLU A C 1
ATOM 1802 O O . GLU A 1 221 ? 38.740 -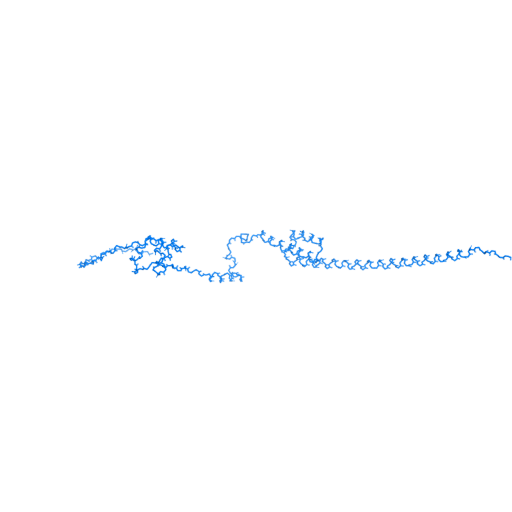37.525 -79.470 1.00 39.66 221 GLU A O 1
ATOM 1807 N N . PRO A 1 222 ? 39.650 -39.292 -78.435 1.00 45.66 222 PRO A N 1
ATOM 1808 C CA . PRO A 1 222 ? 40.321 -39.814 -79.622 1.00 45.66 222 PRO A CA 1
ATOM 1809 C C . PRO A 1 222 ? 39.319 -40.285 -80.683 1.00 45.66 222 PRO A C 1
ATOM 1811 O O . PRO A 1 222 ? 38.455 -41.126 -80.422 1.00 45.66 222 PRO A O 1
ATOM 1814 N N . LYS A 1 223 ? 39.487 -39.803 -81.925 1.00 43.41 223 LYS A N 1
ATOM 1815 C CA . LYS A 1 223 ? 38.791 -40.321 -83.115 1.00 43.41 223 LYS A CA 1
ATOM 1816 C C . LYS A 1 223 ? 38.980 -41.842 -83.203 1.00 43.41 223 LYS A C 1
ATOM 1818 O O . LYS A 1 223 ? 40.046 -42.322 -83.584 1.00 43.41 223 LYS A O 1
ATOM 1823 N N . LYS A 1 224 ? 37.935 -42.605 -82.863 1.00 40.34 224 LYS A N 1
ATOM 1824 C CA . LYS A 1 224 ? 37.883 -44.054 -83.088 1.00 40.34 224 LYS A CA 1
ATOM 1825 C C . LYS A 1 224 ? 37.975 -44.358 -84.583 1.00 40.34 224 LYS A C 1
ATOM 1827 O O . LYS A 1 224 ? 37.279 -43.766 -85.406 1.00 40.34 224 LYS A O 1
ATOM 1832 N N . SER A 1 225 ? 38.846 -45.315 -84.874 1.00 46.56 225 SER A N 1
ATOM 1833 C CA . SER A 1 225 ? 39.131 -45.932 -86.161 1.00 46.56 225 SER A CA 1
ATOM 1834 C C . SER A 1 225 ? 37.883 -46.383 -86.927 1.00 46.56 225 SER A C 1
ATOM 1836 O O . SER A 1 225 ? 36.961 -46.976 -86.364 1.00 46.56 225 SER A O 1
ATOM 1838 N N . LYS A 1 226 ? 37.901 -46.191 -88.251 1.00 38.25 226 LYS A N 1
ATOM 1839 C CA . LYS A 1 226 ? 37.117 -46.998 -89.190 1.00 38.25 226 LYS A CA 1
ATOM 1840 C C . LYS A 1 226 ? 37.840 -47.112 -90.538 1.00 38.25 226 LYS A C 1
ATOM 1842 O O . LYS A 1 226 ? 37.937 -46.120 -91.245 1.00 38.25 226 LYS A O 1
ATOM 1847 N N . LYS A 1 227 ? 38.300 -48.348 -90.765 1.00 38.66 227 LYS A N 1
ATOM 1848 C CA . LYS A 1 227 ? 38.495 -49.121 -92.004 1.00 38.66 227 LYS A CA 1
ATOM 1849 C C . LYS A 1 227 ? 39.130 -48.445 -93.217 1.00 38.66 227 LYS A C 1
ATOM 1851 O O . LYS A 1 227 ? 38.473 -47.573 -93.815 1.00 38.66 227 LYS A O 1
#

Solvent-accessible surface area (backbone atoms only — not comparable to full-atom values): 14024 Å² total; per-residue (Å²): 140,86,89,76,88,85,86,90,79,90,86,89,80,88,82,92,77,92,68,86,75,72,72,71,81,76,74,78,76,80,79,54,64,65,45,44,51,48,46,16,66,74,70,73,46,60,59,89,37,56,45,70,47,83,86,52,49,70,66,54,61,71,36,85,45,72,70,48,45,53,48,38,39,74,75,57,50,37,39,76,53,77,80,85,82,80,82,58,62,70,58,53,54,53,49,52,43,41,73,74,57,45,88,67,52,75,97,64,62,76,80,53,68,56,79,74,57,42,64,68,58,54,50,51,54,52,52,50,54,48,52,52,50,52,50,52,34,42,77,70,62,76,40,53,73,69,59,46,52,56,51,50,54,41,49,73,67,60,73,48,90,49,68,63,58,45,51,54,49,50,53,51,55,50,53,52,52,50,52,53,46,53,54,48,53,52,53,48,52,52,51,50,53,54,50,52,54,49,49,59,48,51,50,53,52,49,52,54,51,50,54,52,54,51,53,56,55,66,70,65,64,78,86,78,87,81,136